Protein AF-A0A2N0QLN5-F1 (afdb_monomer_lite)

Sequence (282 aa):
MKSSDVNLKKLEELKGLGMSIHLDDFGTGYSSLSYLNSLPIDRVKIDKSFVDVMLQSEKERKIIETIMSLAHNIGLQVVAEGVEKQEQFEMLVQNNCIMIQDNEKIMKEVKYMIKITSDSTCDLSPEILTNYNISLMPLHVVIDEQDFRDGVDITPTDIFKYVGEQGKSCKTTAVNTFEYENFFKEMSPNYEAVIHICLGSDFSSSYQNAKIASESYSNVYIIDSKNLSTGSGHIVYEAAILAKEGYPVEVICDKLEELIPKVDASFVIDKMDYLRKGGRCS

Secondary structure (DSSP, 8-state):
-TTHHHHHHHHHHHHHTT---EEEEETSTT--HHHHHHS--SEEEEPHHHHHHTTT-HHHHHHHHHHHHHHHHTTPEEEE----SHHHHHHHHHTTEEE----HHHHHHS--SEEEEEEGGG---HHHHHHTTPEEEPPEEEETTEEEEBTTTB-HHHHHIIIIIT---EEEEPPPHHHHHHHHHHHTTTSSEEEEEESPTTT-THHHHHHHHHTT-TTEEEEE-S--HHHHHHHHHHHHHHHHTT--HHHHHHHHHHHGGG-------S-SHHHHHTTS--

InterPro domains:
  IPR001633 EAL domain [PF00563] (9-101)
  IPR001633 EAL domain [PS50883] (1-123)
  IPR001633 EAL domain [SM00052] (1-104)
  IPR001633 EAL domain [cd01948] (1-101)
  IPR003797 DegV [PF02645] (114-281)
  IPR003797 DegV [PS51482] (114-282)
  IPR003797 DegV [TIGR00762] (114-282)
  IPR035919 EAL domain superfamily [G3DSA:3.20.20.450] (1-103)
  IPR035919 EAL domain superfamily [SSF141868] (3-101)

Radius of gyration: 23.76 Å; chains: 1; bounding box: 72×34×67 Å

Organism: NCBI:txid588596

pLDDT: mean 86.16, std 12.88, range [43.41, 98.81]

Foldseek 3Di:
DVPVVVVQVVQVVCVVVVDAAEAPPQPPDPNDPVCLVRHPHQEYEHEQVLLVCCPVDPVSVVVVLVVLVVCVVSNHAYEYEDHDDPVSVVSCLVSRYFYDDDDPVVVVVPQLQEAFEEAPFQQDDPVLCVVLVYYYDFWWKQWANDIDTEPPRDDPVRVCCSCVVVVTDIATAADALVSLLVVCVVPQVRHNAYEYEYEAVVQHCNQVSNVVSCVVGPRYHGHHLNHTYNLSNVLSSQLSVCSVSSGDPVVNRVVSVVCSVVRDDDDDDPDCPVCVSHVVPD

Structure (mmCIF, N/CA/C/O backbone):
data_AF-A0A2N0QLN5-F1
#
_entry.id   AF-A0A2N0QLN5-F1
#
loop_
_atom_site.group_PDB
_atom_site.id
_atom_site.type_symbol
_atom_site.label_atom_id
_atom_site.label_alt_id
_atom_site.label_comp_id
_atom_site.label_asym_id
_atom_site.label_entity_id
_atom_site.label_seq_id
_atom_site.pdbx_PDB_ins_code
_atom_site.Cartn_x
_atom_site.Cartn_y
_atom_site.Cartn_z
_atom_site.occupancy
_atom_site.B_iso_or_equiv
_atom_site.auth_seq_id
_atom_site.auth_comp_id
_atom_site.auth_asym_id
_atom_site.auth_atom_id
_atom_site.pdbx_PDB_model_num
ATOM 1 N N . MET A 1 1 ? -46.649 -6.830 17.020 1.00 43.91 1 MET A N 1
ATOM 2 C CA . MET A 1 1 ? -46.025 -8.025 16.408 1.00 43.91 1 MET A CA 1
ATOM 3 C C . MET A 1 1 ? -46.073 -8.076 14.874 1.00 43.91 1 MET A C 1
ATOM 5 O O . MET A 1 1 ? -45.199 -8.710 14.329 1.00 43.91 1 MET A O 1
ATOM 9 N N . LYS A 1 2 ? -46.978 -7.402 14.135 1.00 43.56 2 LYS A N 1
ATOM 10 C CA . LYS A 1 2 ? -46.978 -7.460 12.645 1.00 43.56 2 LYS A CA 1
ATOM 11 C C . LYS A 1 2 ? -45.975 -6.537 11.917 1.00 43.56 2 LYS A C 1
ATOM 13 O O . LYS A 1 2 ? -45.798 -6.685 10.717 1.00 43.56 2 LYS A O 1
ATOM 18 N N . SER A 1 3 ? -45.354 -5.581 12.614 1.00 53.38 3 SER A N 1
ATOM 19 C CA . SER A 1 3 ? -44.468 -4.570 12.002 1.00 53.38 3 SER A CA 1
ATOM 20 C C . SER A 1 3 ? -42.988 -4.993 11.957 1.00 53.38 3 SER A C 1
ATOM 22 O O . SER A 1 3 ? -42.281 -4.639 11.019 1.00 53.38 3 SER A O 1
ATOM 24 N N . SER A 1 4 ? -42.512 -5.793 12.925 1.00 61.75 4 SER A N 1
ATOM 25 C CA . SER A 1 4 ? -41.091 -6.183 13.013 1.00 61.75 4 SER A CA 1
ATOM 26 C C . SER A 1 4 ? -40.676 -7.157 11.912 1.00 61.75 4 SER A C 1
ATOM 28 O O . SER A 1 4 ? -39.640 -6.956 11.292 1.00 61.75 4 SER A O 1
ATOM 30 N N . ASP A 1 5 ? -41.509 -8.155 11.607 1.00 69.25 5 ASP A N 1
ATOM 31 C CA . ASP A 1 5 ? -41.161 -9.218 10.648 1.00 69.25 5 ASP A CA 1
ATOM 32 C C . ASP A 1 5 ? -41.091 -8.707 9.201 1.00 69.25 5 ASP A C 1
ATOM 34 O O . ASP A 1 5 ? -40.310 -9.199 8.388 1.00 69.25 5 ASP A O 1
ATOM 38 N N . VAL A 1 6 ? -41.894 -7.688 8.877 1.00 80.12 6 VAL A N 1
ATOM 39 C CA . VAL A 1 6 ? -41.867 -7.032 7.562 1.00 80.12 6 VAL A CA 1
ATOM 40 C C . VAL A 1 6 ? -40.599 -6.192 7.403 1.00 80.12 6 VAL A C 1
ATOM 42 O O . VAL A 1 6 ? -40.003 -6.189 6.329 1.00 80.12 6 VAL A O 1
ATOM 45 N N . ASN A 1 7 ? -40.168 -5.502 8.461 1.00 83.50 7 ASN A N 1
ATOM 46 C CA . ASN A 1 7 ? -38.945 -4.700 8.429 1.00 83.50 7 ASN A CA 1
ATOM 47 C C . ASN A 1 7 ? -37.694 -5.583 8.385 1.00 83.50 7 ASN A C 1
ATOM 49 O O . ASN A 1 7 ? -36.792 -5.296 7.608 1.00 83.50 7 ASN A O 1
ATOM 53 N N . LEU A 1 8 ? -37.678 -6.691 9.132 1.00 84.88 8 LEU A N 1
ATOM 54 C CA . LEU A 1 8 ? -36.605 -7.689 9.087 1.00 84.88 8 LEU A CA 1
ATOM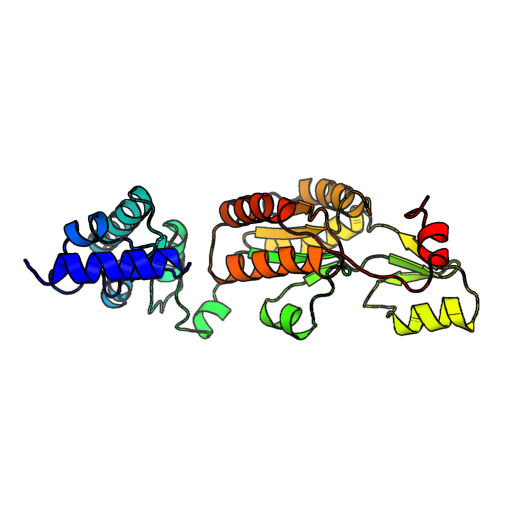 55 C C . LEU A 1 8 ? -36.373 -8.218 7.671 1.00 84.88 8 LEU A C 1
ATOM 57 O O . LEU A 1 8 ? -35.250 -8.173 7.184 1.00 84.88 8 LEU A O 1
ATOM 61 N N . LYS A 1 9 ? -37.440 -8.625 6.971 1.00 86.31 9 LYS A N 1
ATOM 62 C CA . LYS A 1 9 ? -37.321 -9.081 5.577 1.00 86.31 9 LYS A CA 1
ATOM 63 C C . LYS A 1 9 ? -36.728 -8.025 4.649 1.00 86.31 9 LYS A C 1
ATOM 65 O O . LYS A 1 9 ? -35.899 -8.361 3.818 1.00 86.31 9 LYS A O 1
ATOM 70 N N . LYS A 1 10 ? -37.119 -6.758 4.804 1.00 88.69 10 LYS A N 1
ATOM 71 C CA . LYS A 1 10 ? -36.558 -5.668 3.993 1.00 88.69 10 LYS A CA 1
ATOM 72 C C . LYS A 1 10 ? -35.073 -5.449 4.264 1.00 88.69 10 LYS A C 1
ATOM 74 O O . LYS A 1 10 ? -34.328 -5.194 3.330 1.00 88.69 10 LYS A O 1
ATOM 79 N N . LEU A 1 11 ? -34.648 -5.535 5.524 1.00 88.88 11 LEU A N 1
ATOM 80 C CA . LEU A 1 11 ? -33.234 -5.409 5.878 1.00 88.88 11 LEU A CA 1
ATOM 81 C C . LEU A 1 11 ? -32.421 -6.570 5.281 1.00 88.88 11 LEU A C 1
ATOM 83 O O . LEU A 1 11 ? -31.383 -6.328 4.679 1.00 88.88 11 LEU A O 1
ATOM 87 N N . GLU A 1 12 ? -32.933 -7.801 5.339 1.00 89.06 12 GLU A N 1
ATOM 88 C CA . GLU A 1 12 ? -32.304 -8.955 4.675 1.00 89.06 12 GLU A CA 1
ATOM 89 C C . GLU A 1 12 ? -32.231 -8.791 3.147 1.00 89.06 12 GLU A C 1
ATOM 91 O O . GLU A 1 12 ? -31.215 -9.106 2.533 1.00 89.06 12 GLU A O 1
ATOM 96 N N . GLU A 1 13 ? -33.279 -8.255 2.515 1.00 90.38 13 GLU A N 1
ATOM 97 C CA . GLU A 1 13 ? -33.279 -7.958 1.076 1.00 90.38 13 GLU A CA 1
ATOM 98 C C . GLU A 1 13 ? -32.221 -6.906 0.708 1.00 90.38 13 GLU A C 1
ATOM 100 O O . GLU A 1 13 ? -31.491 -7.091 -0.265 1.00 90.38 13 GLU A O 1
ATOM 105 N N . LEU A 1 14 ? -32.088 -5.833 1.498 1.00 90.19 14 LEU A N 1
ATOM 106 C CA . LEU A 1 14 ? -31.041 -4.820 1.306 1.00 90.19 14 LEU A CA 1
ATOM 107 C C . LEU A 1 14 ? -29.640 -5.418 1.475 1.00 90.19 14 LEU A C 1
ATOM 109 O O . LEU A 1 14 ? -28.739 -5.112 0.692 1.00 90.19 14 LEU A O 1
ATOM 113 N N . LYS A 1 15 ? -29.471 -6.328 2.438 1.00 86.56 15 LYS A N 1
ATOM 114 C CA . LYS A 1 15 ? -28.220 -7.064 2.632 1.00 86.56 15 LYS A CA 1
ATOM 115 C C . LYS A 1 15 ? -27.906 -7.976 1.446 1.00 86.56 15 LYS A C 1
ATOM 117 O O . LYS A 1 15 ? -26.770 -8.019 0.982 1.00 86.56 15 LYS A O 1
ATOM 122 N N . GLY A 1 16 ? -28.923 -8.633 0.884 1.00 85.69 16 GLY A N 1
ATOM 123 C CA . GLY A 1 16 ? -28.813 -9.431 -0.341 1.00 85.69 16 GLY A CA 1
ATOM 124 C C . GLY A 1 16 ? -28.377 -8.628 -1.575 1.00 85.69 16 GLY A C 1
ATOM 125 O O . GLY A 1 16 ? -27.851 -9.209 -2.522 1.00 85.69 16 GLY A O 1
ATOM 126 N N . LEU A 1 17 ? -28.545 -7.302 -1.556 1.00 88.94 17 LEU A N 1
ATOM 127 C CA . LEU A 1 17 ? -28.046 -6.377 -2.582 1.00 88.94 17 LEU A CA 1
ATOM 128 C C . LEU A 1 17 ? -26.619 -5.865 -2.302 1.00 88.94 17 LEU A C 1
ATOM 130 O O . LEU A 1 17 ? -26.105 -5.062 -3.078 1.00 88.94 17 LEU A O 1
ATOM 134 N N . GLY A 1 18 ? -25.977 -6.316 -1.220 1.00 83.19 18 GLY A N 1
ATOM 135 C CA . GLY A 1 18 ? -24.615 -5.930 -0.842 1.00 83.19 18 GLY A CA 1
ATOM 136 C C . GLY A 1 18 ? -24.514 -4.641 -0.021 1.00 83.19 18 GLY A C 1
ATOM 137 O O . GLY A 1 18 ? -23.424 -4.087 0.091 1.00 83.19 18 GLY A O 1
ATOM 138 N N . MET A 1 19 ? -25.619 -4.138 0.542 1.00 83.50 19 MET A N 1
ATOM 139 C CA . MET A 1 19 ? -25.596 -2.956 1.414 1.00 83.50 19 MET A CA 1
ATOM 140 C C . MET A 1 19 ? -25.254 -3.348 2.858 1.00 83.50 19 MET A C 1
ATOM 142 O O . MET A 1 19 ? -25.796 -4.331 3.364 1.00 83.50 19 MET A O 1
ATOM 146 N N . SER A 1 20 ? -24.409 -2.561 3.536 1.00 84.06 20 SER A N 1
ATOM 147 C CA . SER A 1 20 ? -24.166 -2.718 4.975 1.00 84.06 20 SER A CA 1
ATOM 148 C C . SER A 1 20 ? -25.253 -2.031 5.797 1.00 84.06 20 SER A C 1
ATOM 150 O O . SER A 1 20 ? -25.752 -0.961 5.437 1.00 84.06 20 SER A O 1
ATOM 152 N N . ILE A 1 21 ? -25.619 -2.634 6.927 1.00 87.44 21 ILE A N 1
ATOM 153 C CA . ILE A 1 21 ? -26.659 -2.111 7.818 1.00 87.44 21 ILE A CA 1
ATOM 154 C C . ILE A 1 21 ? -26.038 -1.729 9.154 1.00 87.44 21 ILE A C 1
ATOM 156 O O . ILE A 1 21 ? -25.451 -2.556 9.851 1.00 87.44 21 ILE A O 1
ATOM 160 N N . HIS A 1 22 ? -26.158 -0.452 9.510 1.00 87.12 22 HIS A N 1
ATOM 161 C CA . HIS A 1 22 ? -25.604 0.098 10.743 1.00 87.12 22 HIS A CA 1
ATOM 162 C C . HIS A 1 22 ? -26.740 0.402 11.723 1.00 87.12 22 HIS A C 1
ATOM 164 O O . HIS A 1 22 ? -27.742 1.012 11.346 1.00 87.12 22 HIS A O 1
ATOM 170 N N . LEU A 1 23 ? -26.586 -0.024 12.976 1.00 85.50 23 LEU A N 1
ATOM 171 C CA . LEU A 1 23 ? -27.490 0.338 14.063 1.00 85.50 23 LEU A CA 1
ATOM 172 C C . LEU A 1 23 ? -26.998 1.624 14.725 1.00 85.50 23 LEU A C 1
ATOM 174 O O . LEU A 1 23 ? -25.915 1.627 15.311 1.00 85.50 23 LEU A O 1
ATOM 178 N N . ASP A 1 24 ? -27.793 2.686 14.622 1.00 83.00 24 ASP A N 1
ATOM 179 C CA . ASP A 1 24 ? -27.478 3.987 15.214 1.00 83.00 24 ASP A CA 1
ATOM 180 C C . ASP A 1 24 ? -27.919 4.094 16.686 1.00 83.00 24 ASP A C 1
ATOM 182 O O . ASP A 1 24 ? -28.799 3.350 17.131 1.00 83.00 24 ASP A O 1
ATOM 186 N N . ASP A 1 25 ? -27.306 5.022 17.421 1.00 73.62 25 ASP A N 1
ATOM 187 C CA . ASP A 1 25 ? -27.640 5.428 18.791 1.00 73.62 25 ASP A CA 1
ATOM 188 C C . ASP A 1 25 ? -27.717 4.282 19.817 1.00 73.62 25 ASP A C 1
ATOM 190 O O . ASP A 1 25 ? -28.553 4.280 20.737 1.00 73.62 25 ASP A O 1
ATOM 194 N N . PHE A 1 26 ? -26.839 3.280 19.694 1.00 74.19 26 PHE A N 1
ATOM 195 C CA . PHE A 1 26 ? -26.854 2.149 20.613 1.00 74.19 26 PHE A CA 1
ATOM 196 C C . PHE A 1 26 ? -26.539 2.603 22.044 1.00 74.19 26 PHE A C 1
ATOM 198 O O . PHE A 1 26 ? -25.507 3.207 22.325 1.00 74.19 26 PHE A O 1
ATOM 205 N N . GLY A 1 27 ? -27.448 2.273 22.964 1.00 64.38 27 GLY A N 1
ATOM 206 C CA . GLY A 1 27 ? -27.347 2.634 24.377 1.00 64.38 27 GLY A CA 1
ATOM 207 C C . GLY A 1 27 ? -28.155 3.872 24.781 1.00 64.38 27 GLY A C 1
ATOM 208 O O . GLY A 1 27 ? -28.353 4.079 25.978 1.00 64.38 27 GLY A O 1
ATOM 209 N N . THR A 1 28 ? -28.716 4.637 23.836 1.00 60.66 28 THR A N 1
ATOM 210 C CA . THR A 1 28 ? -29.728 5.657 24.152 1.00 60.66 28 THR A CA 1
ATOM 211 C C . THR A 1 28 ? -31.132 5.032 24.070 1.00 60.66 28 THR A C 1
ATOM 213 O O . THR A 1 28 ? -31.409 4.203 23.205 1.00 60.66 28 THR A O 1
ATOM 216 N N . GLY A 1 29 ? -31.995 5.327 25.055 1.00 53.22 29 GLY A N 1
ATOM 217 C CA . GLY A 1 29 ? -33.419 4.942 25.104 1.00 53.22 29 GLY A CA 1
ATOM 218 C C . GLY A 1 29 ? -33.776 3.481 24.765 1.00 53.22 29 GLY A C 1
ATOM 219 O O . GLY A 1 29 ? -34.018 3.158 23.617 1.00 53.22 29 GLY A O 1
ATOM 220 N N . TYR A 1 30 ? -33.930 2.597 25.762 1.00 48.53 30 TYR A N 1
ATOM 221 C CA . TYR A 1 30 ? -34.456 1.215 25.620 1.00 48.53 30 TYR A CA 1
ATOM 222 C C . TYR A 1 30 ? -33.879 0.345 24.478 1.00 48.53 30 TYR A C 1
ATOM 224 O O . TYR A 1 30 ? -34.455 -0.707 24.178 1.00 48.53 30 TYR A O 1
ATOM 232 N N . SER A 1 31 ? -32.751 0.721 23.869 1.00 57.97 31 SER A N 1
ATOM 233 C CA . SER A 1 31 ? -32.036 -0.083 22.878 1.00 57.97 31 SER A CA 1
ATOM 234 C C . SER A 1 31 ? -31.564 -1.377 23.532 1.00 57.97 31 SER A C 1
ATOM 236 O O . SER A 1 31 ? -30.528 -1.456 24.184 1.00 57.97 31 SER A O 1
ATOM 238 N N . SER A 1 32 ? -32.426 -2.387 23.459 1.00 62.59 32 SER A N 1
ATOM 239 C CA . SER A 1 32 ? -32.219 -3.647 24.149 1.00 62.59 32 SER A CA 1
ATOM 240 C C . SER A 1 32 ? -31.219 -4.498 23.376 1.00 62.59 32 SER A C 1
ATOM 242 O O . SER A 1 32 ? -31.288 -4.596 22.152 1.00 62.59 32 SER A O 1
ATOM 244 N N . LEU A 1 33 ? -30.361 -5.200 24.111 1.00 67.81 33 LEU A N 1
ATOM 245 C CA . LEU A 1 33 ? -29.475 -6.261 23.617 1.00 67.81 33 LEU A CA 1
ATOM 246 C C . LEU A 1 33 ? -30.180 -7.265 22.686 1.00 67.81 33 LEU A C 1
ATOM 248 O O . LEU A 1 33 ? -29.544 -7.884 21.840 1.00 67.81 33 LEU A O 1
ATOM 252 N N . SER A 1 34 ? -31.503 -7.411 22.808 1.00 68.94 34 SER A N 1
ATOM 253 C CA . SER A 1 34 ? -32.291 -8.276 21.931 1.00 68.94 34 SER A CA 1
ATOM 254 C C . SER A 1 34 ? -32.285 -7.830 20.462 1.00 68.94 34 SER A C 1
ATOM 256 O O . SER A 1 34 ? -32.369 -8.684 19.580 1.00 68.94 34 SER A O 1
ATOM 258 N N . TYR A 1 35 ? -32.122 -6.532 20.176 1.00 72.88 35 TYR A N 1
ATOM 259 C CA . TYR A 1 35 ? -32.025 -6.020 18.805 1.00 72.88 35 TYR A CA 1
ATOM 260 C C . TYR A 1 35 ? -30.695 -6.379 18.149 1.00 72.88 35 TYR A C 1
ATOM 262 O O . TYR A 1 35 ? -30.695 -6.763 16.983 1.00 72.88 35 TYR A O 1
ATOM 270 N N . LEU A 1 36 ? -29.594 -6.350 18.909 1.00 75.56 36 LEU A N 1
ATOM 271 C CA . LEU A 1 36 ? -28.271 -6.741 18.410 1.00 75.56 36 LEU A CA 1
ATOM 272 C C . LEU A 1 36 ? -28.244 -8.180 17.889 1.00 75.56 36 LEU A C 1
ATOM 274 O O . LEU A 1 36 ? -27.553 -8.472 16.926 1.00 75.56 36 LEU A O 1
ATOM 278 N N . ASN A 1 37 ? -29.011 -9.069 18.523 1.00 74.50 37 ASN A N 1
ATOM 279 C CA . ASN A 1 37 ? -29.052 -10.482 18.157 1.00 74.50 37 ASN A CA 1
ATOM 280 C C . ASN A 1 37 ? -30.117 -10.822 17.099 1.00 74.50 37 ASN A C 1
ATOM 282 O O . ASN A 1 37 ? -30.115 -11.926 16.566 1.00 74.50 37 ASN A O 1
ATOM 286 N N . SER A 1 38 ? -31.084 -9.934 16.851 1.00 77.56 38 SER A N 1
ATOM 287 C CA . SER A 1 38 ? -32.229 -10.237 15.976 1.00 77.56 38 SER A CA 1
ATOM 288 C C . SER A 1 38 ? -32.209 -9.499 14.646 1.00 77.56 38 SER A C 1
ATOM 290 O O . SER A 1 38 ? -32.851 -9.963 13.709 1.00 77.56 38 SER A O 1
ATOM 292 N N . LEU A 1 39 ? -31.501 -8.372 14.547 1.00 83.38 39 LEU A N 1
ATOM 293 C CA . LEU A 1 39 ? -31.394 -7.603 13.313 1.00 83.38 39 LEU A CA 1
ATOM 294 C C . LEU A 1 39 ? -30.166 -8.046 12.500 1.00 83.38 39 LEU A C 1
ATOM 296 O O . LEU A 1 39 ? -29.121 -8.310 13.092 1.00 83.38 39 LEU A O 1
ATOM 300 N N . PRO A 1 40 ? -30.239 -8.067 11.157 1.00 86.56 40 PRO A N 1
ATOM 301 C CA . PRO A 1 40 ? -29.116 -8.428 10.287 1.00 86.56 40 PRO A CA 1
ATOM 302 C C . PRO A 1 40 ? -28.118 -7.270 10.116 1.00 86.56 40 PRO A C 1
ATOM 304 O O . PRO A 1 40 ? -27.754 -6.906 8.999 1.00 86.56 40 PRO A O 1
ATOM 307 N N . ILE A 1 41 ? -27.703 -6.669 11.227 1.00 88.25 41 ILE A N 1
ATOM 308 C CA . ILE A 1 41 ? -26.775 -5.536 11.271 1.00 88.25 41 ILE A CA 1
ATOM 309 C C . ILE A 1 41 ? -25.329 -6.008 11.086 1.00 88.25 41 ILE A C 1
ATOM 311 O O . ILE A 1 41 ? -24.990 -7.137 11.427 1.00 88.25 41 ILE A O 1
ATOM 315 N N . ASP A 1 42 ? -24.486 -5.137 10.540 1.00 87.19 42 ASP A N 1
ATOM 316 C CA . ASP A 1 42 ? -23.046 -5.368 10.363 1.00 87.19 42 ASP A CA 1
ATOM 317 C C . ASP A 1 42 ? -22.225 -4.494 11.315 1.00 87.19 42 ASP A C 1
ATOM 319 O O . ASP A 1 42 ? -21.112 -4.852 11.710 1.00 87.19 42 ASP A O 1
ATOM 323 N N . ARG A 1 43 ? -22.780 -3.334 11.695 1.00 87.94 43 ARG A N 1
ATOM 324 C CA . ARG A 1 43 ? -22.114 -2.361 12.559 1.00 87.94 43 ARG A CA 1
ATOM 325 C C . ARG A 1 43 ? -23.039 -1.794 13.626 1.00 87.94 43 ARG A C 1
ATOM 327 O O . ARG A 1 43 ? -24.234 -1.611 13.390 1.00 87.94 43 ARG A O 1
ATOM 334 N N . VAL A 1 44 ? -22.464 -1.459 14.774 1.00 88.69 44 VAL A N 1
ATOM 335 C CA . VAL A 1 44 ? -23.131 -0.779 15.891 1.00 88.69 44 VAL A CA 1
ATOM 336 C C . VAL A 1 44 ? -22.431 0.539 16.146 1.00 88.69 44 VAL A C 1
ATOM 338 O O . VAL A 1 44 ? -21.215 0.560 16.325 1.00 88.69 44 VAL A O 1
ATOM 341 N N . LYS A 1 45 ? -23.197 1.626 16.190 1.00 87.00 45 LYS A N 1
ATOM 342 C CA . LYS A 1 45 ? -22.681 2.952 16.497 1.00 87.00 45 LYS A CA 1
ATOM 343 C C . LYS A 1 45 ? -22.836 3.270 17.986 1.00 87.00 45 LYS A C 1
ATOM 345 O O . LYS A 1 45 ? -23.928 3.161 18.540 1.00 87.00 45 LYS A O 1
ATOM 350 N N . ILE A 1 46 ? -21.731 3.650 18.620 1.00 85.81 46 ILE A N 1
ATOM 351 C CA . ILE A 1 46 ? -21.676 4.205 19.969 1.00 85.81 46 ILE A CA 1
ATOM 352 C C . ILE A 1 46 ? -21.957 5.700 19.866 1.00 85.81 46 ILE A C 1
ATOM 354 O O . ILE A 1 46 ? -21.214 6.438 19.217 1.00 85.81 46 ILE A O 1
ATOM 358 N N . ASP A 1 47 ? -23.043 6.114 20.508 1.00 85.12 47 ASP A N 1
ATOM 359 C CA . ASP A 1 47 ? -23.479 7.506 20.557 1.00 85.12 47 ASP A CA 1
ATOM 360 C C . ASP A 1 47 ? -22.460 8.398 21.286 1.00 85.12 47 ASP A C 1
ATOM 362 O O . ASP A 1 47 ? -21.813 7.982 22.259 1.00 85.12 47 ASP A O 1
ATOM 366 N N . LYS A 1 48 ? -22.363 9.659 20.850 1.00 84.31 48 LYS A N 1
ATOM 367 C CA . LYS A 1 48 ? -21.451 10.658 21.422 1.00 84.31 48 LYS A CA 1
ATOM 368 C C . LYS A 1 48 ? -21.586 10.803 22.942 1.00 84.31 48 LYS A C 1
ATOM 370 O O . LYS A 1 48 ? -20.582 11.007 23.621 1.00 84.31 48 LYS A O 1
ATOM 375 N N . SER A 1 49 ? -22.788 10.672 23.505 1.00 86.94 49 SER A N 1
ATOM 376 C CA . SER A 1 49 ? -22.994 10.808 24.953 1.00 86.94 49 SER A CA 1
ATOM 377 C C . SER A 1 49 ? -22.199 9.784 25.768 1.00 86.94 49 SER A C 1
ATOM 379 O O . SER A 1 49 ? -21.762 10.108 26.872 1.00 86.94 49 SER A O 1
ATOM 381 N N . PHE A 1 50 ? -21.944 8.587 25.222 1.00 86.38 50 PHE A N 1
ATOM 382 C CA . PHE A 1 50 ? -21.045 7.607 25.835 1.00 86.38 50 PHE A CA 1
ATOM 383 C C . PHE A 1 50 ? -19.584 8.033 25.695 1.00 86.38 50 PHE A C 1
ATOM 385 O O . PHE A 1 50 ? -18.829 7.972 26.666 1.00 86.38 50 PHE A O 1
ATOM 392 N N . VAL A 1 51 ? -19.195 8.519 24.514 1.00 86.81 51 VAL A N 1
ATOM 393 C CA . VAL A 1 51 ? -17.832 9.000 24.239 1.00 86.81 51 VAL A CA 1
ATOM 394 C C . VAL A 1 51 ? -17.448 10.161 25.169 1.00 86.81 51 VAL A C 1
ATOM 396 O O . VAL A 1 51 ? -16.345 10.189 25.720 1.00 86.81 51 VAL A O 1
ATOM 399 N N . ASP A 1 52 ? -18.376 11.080 25.436 1.00 88.38 52 ASP A N 1
ATOM 400 C CA . ASP A 1 52 ? -18.171 12.235 26.318 1.00 88.38 52 ASP A CA 1
ATOM 401 C C . ASP A 1 52 ? -17.928 11.844 27.790 1.00 88.38 52 ASP A C 1
ATOM 403 O O . ASP A 1 52 ? -17.226 12.555 28.526 1.00 88.38 52 ASP A O 1
ATOM 407 N N . VAL A 1 53 ? -18.489 10.714 28.241 1.00 88.81 53 VAL A N 1
ATOM 408 C CA . VAL A 1 53 ? -18.404 10.265 29.643 1.00 88.81 53 VAL A CA 1
ATOM 409 C C . VAL A 1 53 ? -17.380 9.160 29.891 1.00 88.81 53 VAL A C 1
ATOM 411 O O . VAL A 1 53 ? -17.012 8.924 31.042 1.00 88.81 53 VAL A O 1
ATOM 414 N N . MET A 1 54 ? -16.855 8.517 28.847 1.00 87.69 54 MET A N 1
ATOM 415 C CA . MET A 1 54 ? -16.021 7.312 28.969 1.00 87.69 54 MET A CA 1
ATOM 416 C C . MET A 1 54 ? -14.730 7.494 29.775 1.00 87.69 54 MET A C 1
ATOM 418 O O . MET A 1 54 ? -14.230 6.542 30.369 1.00 87.69 54 MET A O 1
ATOM 422 N N . LEU A 1 55 ? -14.207 8.722 29.832 1.00 88.50 55 LEU A N 1
ATOM 423 C CA . LEU A 1 55 ? -13.005 9.069 30.597 1.00 88.50 55 LEU A CA 1
ATOM 424 C C . LEU A 1 55 ? -13.315 9.681 31.972 1.00 88.50 55 LEU A C 1
ATOM 426 O O . LEU A 1 55 ? -12.399 10.013 32.719 1.00 88.50 55 LEU A O 1
ATOM 430 N N . GLN A 1 56 ? -14.591 9.862 32.323 1.00 89.69 56 GLN A N 1
ATOM 431 C CA . GLN A 1 56 ? -14.981 10.511 33.579 1.00 89.69 56 GLN A CA 1
ATOM 432 C C . GLN A 1 56 ? -14.851 9.577 34.787 1.00 89.69 56 GLN A C 1
ATOM 434 O O . GLN A 1 56 ? -14.644 10.046 35.907 1.00 89.69 56 GLN A O 1
ATOM 439 N N . SER A 1 57 ? -14.977 8.258 34.592 1.00 89.94 57 SER A N 1
ATOM 440 C CA . SER A 1 57 ? -14.751 7.271 35.651 1.00 89.94 57 SER A CA 1
ATOM 441 C C . SER A 1 57 ? -14.384 5.888 35.108 1.00 89.94 57 SER A C 1
ATOM 443 O O . SER A 1 57 ? -14.814 5.493 34.028 1.00 89.94 57 SER A O 1
ATOM 445 N N . GLU A 1 58 ? -13.682 5.102 35.927 1.00 89.00 58 GLU A N 1
ATOM 446 C CA . GLU A 1 58 ? -13.420 3.669 35.697 1.00 89.00 58 GLU A CA 1
ATOM 447 C C . GLU A 1 58 ? -14.693 2.859 35.407 1.00 89.00 58 GLU A C 1
ATOM 449 O O . GLU A 1 58 ? -14.669 1.881 34.664 1.00 89.00 58 GLU A O 1
ATOM 454 N N . LYS A 1 59 ? -15.823 3.253 36.004 1.00 86.69 59 LYS A N 1
ATOM 455 C CA . LYS A 1 59 ? -17.099 2.569 35.796 1.00 86.69 59 LYS A CA 1
ATOM 456 C C . LYS A 1 59 ? -17.617 2.793 34.374 1.00 86.69 59 LYS A C 1
ATOM 458 O O . LYS A 1 59 ? -17.983 1.818 33.727 1.00 86.69 59 LYS A O 1
ATOM 463 N N . GLU A 1 60 ? -17.640 4.042 33.909 1.00 87.94 60 GLU A N 1
ATOM 464 C CA . GLU A 1 60 ? -18.089 4.381 32.548 1.00 87.94 60 GLU A CA 1
ATOM 465 C C . GLU A 1 60 ? -17.179 3.743 31.498 1.00 87.94 60 GLU A C 1
ATOM 467 O O . GLU A 1 60 ? -17.661 3.116 30.554 1.00 87.94 60 GLU A O 1
ATOM 472 N N . ARG A 1 61 ? -15.862 3.791 31.736 1.00 88.00 61 ARG A N 1
ATOM 473 C CA . ARG A 1 61 ? -14.865 3.115 30.905 1.00 88.00 61 ARG A CA 1
ATOM 474 C C . ARG A 1 61 ? -15.201 1.634 30.703 1.00 88.00 61 ARG A C 1
ATOM 476 O O . ARG A 1 61 ? -15.337 1.178 29.570 1.00 88.00 61 ARG A O 1
ATOM 483 N N . LYS A 1 62 ? -15.412 0.897 31.799 1.00 87.94 62 LYS A N 1
ATOM 484 C CA . LYS A 1 62 ? -15.724 -0.542 31.755 1.00 87.94 62 LYS A CA 1
ATOM 485 C C . LYS A 1 62 ? -17.053 -0.858 31.083 1.00 87.94 62 LYS A C 1
ATOM 487 O O . LYS A 1 62 ? -17.181 -1.917 30.471 1.00 87.94 62 LYS A O 1
ATOM 492 N N . ILE A 1 63 ? -18.051 0.018 31.208 1.00 86.44 63 ILE A N 1
ATOM 493 C CA . ILE A 1 63 ? -19.342 -0.162 30.531 1.00 86.44 63 ILE A CA 1
ATOM 494 C C . ILE A 1 63 ? -19.128 -0.160 29.016 1.00 86.44 63 ILE A C 1
ATOM 496 O O . ILE A 1 63 ? -19.595 -1.075 28.339 1.00 86.44 63 ILE A O 1
ATOM 500 N N . ILE A 1 64 ? -18.376 0.811 28.503 1.00 87.00 64 ILE A N 1
ATOM 501 C CA . ILE A 1 64 ? -18.116 0.948 27.067 1.00 87.00 64 ILE A CA 1
ATOM 502 C C . ILE A 1 64 ? -17.245 -0.199 26.555 1.00 87.00 64 ILE A C 1
ATOM 504 O O . ILE A 1 64 ? -17.621 -0.836 25.575 1.00 87.00 64 ILE A O 1
ATOM 508 N N . GLU A 1 65 ? -16.174 -0.560 27.267 1.00 88.00 65 GLU A N 1
ATOM 509 C CA . GLU A 1 65 ? -15.350 -1.738 26.936 1.00 88.00 65 GLU A CA 1
ATOM 510 C C . GLU A 1 65 ? -16.198 -3.022 26.859 1.00 88.00 65 GLU A C 1
ATOM 512 O O . GLU A 1 65 ? -16.052 -3.827 25.939 1.00 88.00 65 GLU A O 1
ATOM 517 N N . THR A 1 66 ? -17.148 -3.194 27.786 1.00 87.50 66 THR A N 1
ATOM 518 C CA . THR A 1 66 ? -18.053 -4.355 27.798 1.00 87.50 66 THR A CA 1
ATOM 519 C C . THR A 1 66 ? -19.007 -4.347 26.604 1.00 87.50 66 THR A C 1
ATOM 521 O O . THR A 1 66 ? -19.220 -5.391 25.988 1.00 87.50 66 THR A O 1
ATOM 524 N N . ILE A 1 67 ? -19.582 -3.188 26.261 1.00 85.62 67 ILE A N 1
ATOM 525 C CA . ILE A 1 67 ? -20.466 -3.039 25.095 1.00 85.62 67 ILE A CA 1
ATOM 526 C C . ILE A 1 67 ? -19.708 -3.381 23.811 1.00 85.62 67 ILE A C 1
ATOM 528 O O . ILE A 1 67 ? -20.205 -4.151 22.989 1.00 85.62 67 ILE A O 1
ATOM 532 N N . MET A 1 68 ? -18.495 -2.847 23.667 1.00 87.38 68 MET A N 1
ATOM 533 C CA . MET A 1 68 ? -17.652 -3.088 22.503 1.00 87.38 68 MET A CA 1
ATOM 534 C C . MET A 1 68 ? -17.272 -4.561 22.383 1.00 87.38 68 MET A C 1
ATOM 536 O O . MET A 1 68 ? -17.476 -5.173 21.338 1.00 87.38 68 MET A O 1
ATOM 540 N N . SER A 1 69 ? -16.792 -5.157 23.478 1.00 87.12 69 SER A N 1
ATOM 541 C CA . SER A 1 69 ? -16.450 -6.579 23.524 1.00 87.12 69 SER A CA 1
ATOM 542 C C . SER A 1 69 ? -17.645 -7.458 23.162 1.00 87.12 69 SER A C 1
ATOM 544 O O . SER A 1 69 ? -17.502 -8.414 22.402 1.00 87.12 69 SER A O 1
ATOM 546 N N . LEU A 1 70 ? -18.841 -7.126 23.653 1.00 86.69 70 LEU A N 1
ATOM 547 C CA . LEU A 1 70 ? -20.046 -7.864 23.305 1.00 86.69 70 LEU A CA 1
ATOM 548 C C . LEU A 1 70 ? -20.348 -7.796 21.805 1.00 86.69 70 LEU A C 1
ATOM 550 O O . LEU A 1 70 ? -20.609 -8.841 21.218 1.00 86.69 70 LEU A O 1
ATOM 554 N N . ALA A 1 71 ? -20.327 -6.601 21.209 1.00 87.25 71 ALA A N 1
ATOM 555 C CA . ALA A 1 71 ? -20.596 -6.415 19.784 1.00 87.25 71 ALA A CA 1
ATOM 556 C C . ALA A 1 71 ? -19.613 -7.222 18.921 1.00 87.25 71 ALA A C 1
ATOM 558 O O . ALA A 1 71 ? -20.039 -7.988 18.055 1.00 87.25 71 ALA A O 1
ATOM 559 N N . HIS A 1 72 ? -18.320 -7.150 19.245 1.00 85.62 72 HIS A N 1
ATOM 560 C CA . HIS A 1 72 ? -17.280 -7.926 18.567 1.00 85.62 72 HIS A CA 1
ATOM 561 C C . HIS A 1 72 ? -17.507 -9.438 18.693 1.00 85.62 72 HIS A C 1
ATOM 563 O O . HIS A 1 72 ? -17.392 -10.167 17.710 1.00 85.62 72 HIS A O 1
ATOM 569 N N . ASN A 1 73 ? -17.903 -9.922 19.875 1.00 85.75 73 ASN A N 1
ATOM 570 C CA . ASN A 1 73 ? -18.151 -11.349 20.123 1.00 85.75 73 ASN A CA 1
ATOM 571 C C . ASN A 1 73 ? -19.321 -11.929 19.312 1.00 85.75 73 ASN A C 1
ATOM 573 O O . ASN A 1 73 ? -19.369 -13.141 19.101 1.00 85.75 73 ASN A O 1
ATOM 577 N N . ILE A 1 74 ? -20.261 -11.093 18.866 1.00 85.75 74 ILE A N 1
ATOM 578 C CA . ILE A 1 74 ? -21.362 -11.502 17.980 1.00 85.75 74 ILE A CA 1
ATOM 579 C C . ILE A 1 74 ? -21.096 -11.147 16.508 1.00 85.75 74 ILE A C 1
ATOM 581 O O . ILE A 1 74 ? -21.998 -11.253 15.681 1.00 85.75 74 ILE A O 1
ATOM 585 N N . GLY A 1 75 ? -19.856 -10.774 16.172 1.00 83.19 75 GLY A N 1
ATOM 586 C CA . GLY A 1 75 ? -19.401 -10.533 14.801 1.00 83.19 75 GLY A CA 1
ATOM 587 C C . GLY A 1 75 ? -19.746 -9.152 14.243 1.00 83.19 75 GLY A C 1
ATOM 588 O O . GLY A 1 75 ? -19.700 -8.969 13.029 1.00 83.19 75 GLY A O 1
ATOM 589 N N . LEU A 1 76 ? -20.103 -8.189 15.096 1.00 87.31 76 LEU A N 1
ATOM 590 C CA . LEU A 1 76 ? -20.423 -6.824 14.683 1.00 87.31 76 LEU A CA 1
ATOM 591 C C . LEU A 1 76 ? -19.197 -5.926 14.800 1.00 87.31 76 LEU A C 1
ATOM 593 O O . LEU A 1 76 ? -18.450 -6.016 15.772 1.00 87.31 76 LEU A O 1
ATOM 597 N N . GLN A 1 77 ? -19.030 -5.005 13.851 1.00 84.25 77 GLN A N 1
ATOM 598 C CA . GLN A 1 77 ? -18.042 -3.938 13.996 1.00 84.25 77 GLN A CA 1
ATOM 599 C C . GLN A 1 77 ? -18.614 -2.818 14.864 1.00 84.25 77 GLN A C 1
ATOM 601 O O . GLN A 1 77 ? -19.794 -2.475 14.762 1.00 84.25 77 GLN A O 1
ATOM 606 N N . VAL A 1 78 ? -17.775 -2.210 15.694 1.00 86.81 78 VAL A N 1
ATOM 607 C CA . VAL A 1 78 ? -18.176 -1.056 16.499 1.00 86.81 78 VAL A CA 1
ATOM 608 C C . VAL A 1 78 ? -17.676 0.207 15.837 1.00 86.81 78 VAL A C 1
ATOM 610 O O . VAL A 1 78 ? -16.545 0.247 15.360 1.00 86.81 78 VAL A O 1
ATOM 613 N N . VAL A 1 79 ? -18.525 1.225 15.807 1.00 85.94 79 VAL A N 1
ATOM 614 C CA . VAL A 1 79 ? -18.198 2.536 15.272 1.00 85.94 79 VAL A CA 1
ATOM 615 C C . VAL A 1 79 ? -18.508 3.600 16.319 1.00 85.94 79 VAL A C 1
ATOM 617 O O . VAL A 1 79 ? -19.528 3.493 16.984 1.00 85.94 79 VAL A O 1
ATOM 620 N N . ALA A 1 80 ? -17.680 4.624 16.485 1.00 84.38 80 ALA A N 1
ATOM 621 C CA . ALA A 1 80 ? -17.959 5.734 17.401 1.00 84.38 80 ALA A CA 1
ATOM 622 C C . ALA A 1 80 ? -17.941 7.083 16.670 1.00 84.38 80 ALA A C 1
ATOM 624 O O . ALA A 1 80 ? -17.181 7.271 15.719 1.00 84.38 80 ALA A O 1
ATOM 625 N N . GLU A 1 81 ? -18.778 8.015 17.126 1.00 79.00 81 GLU A N 1
ATOM 626 C CA . GLU A 1 81 ? -18.838 9.400 16.642 1.00 79.00 81 GLU A CA 1
ATOM 627 C C . GLU A 1 81 ? -18.466 10.389 17.757 1.00 79.00 81 GLU A C 1
ATOM 629 O O . GLU A 1 81 ? -18.446 10.041 18.939 1.00 79.00 81 GLU A O 1
ATOM 634 N N . GLY A 1 82 ? -18.191 11.641 17.396 1.00 79.00 82 GLY A N 1
ATOM 635 C CA . GLY A 1 82 ? -18.038 12.720 18.370 1.00 79.00 82 GLY A CA 1
ATOM 636 C C . GLY A 1 82 ? -16.793 12.622 19.253 1.00 79.00 82 GLY A C 1
ATOM 637 O O . GLY A 1 82 ? -16.807 13.127 20.372 1.00 79.00 82 GLY A O 1
ATOM 638 N N . VAL A 1 83 ? -15.714 11.997 18.770 1.00 81.75 83 VAL A N 1
ATOM 639 C CA . VAL A 1 83 ? -14.429 11.975 19.484 1.00 81.75 83 VAL A CA 1
ATOM 640 C C . VAL A 1 83 ? -13.776 13.347 19.447 1.00 81.75 83 VAL A C 1
ATOM 642 O O . VAL A 1 83 ? -13.496 13.899 18.382 1.00 81.75 83 VAL A O 1
ATOM 645 N N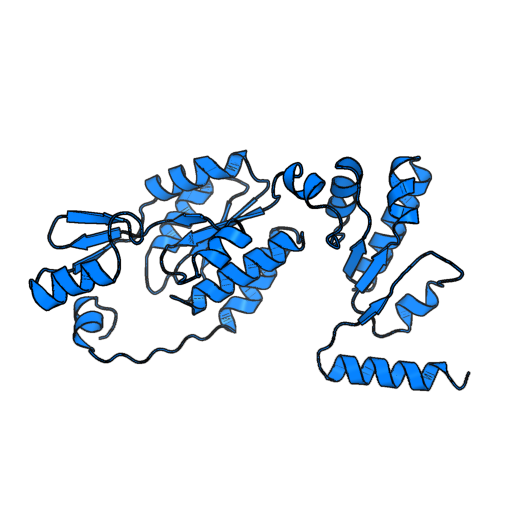 . GLU A 1 84 ? -13.518 13.884 20.637 1.00 82.81 84 GLU A N 1
ATOM 646 C CA . GLU A 1 84 ? -13.023 15.245 20.841 1.00 82.81 84 GLU A CA 1
ATOM 647 C C . GLU A 1 84 ? -11.627 15.300 21.490 1.00 82.81 84 GLU A C 1
ATOM 649 O O . GLU A 1 84 ? -10.977 16.347 21.475 1.00 82.81 84 GLU A O 1
ATOM 654 N N . LYS A 1 85 ? -11.138 14.183 22.043 1.00 80.50 85 LYS A N 1
ATOM 655 C CA . LYS A 1 85 ? -9.864 14.104 22.776 1.00 80.50 85 LYS A CA 1
ATOM 656 C C . LYS A 1 85 ? -9.006 12.922 22.328 1.00 80.50 85 LYS A C 1
ATOM 658 O O . LYS A 1 85 ? -9.521 11.846 22.039 1.00 80.50 85 LYS A O 1
ATOM 663 N N . GLN A 1 86 ? -7.686 13.096 22.387 1.00 72.12 86 GLN A N 1
ATOM 664 C CA . GLN A 1 86 ? -6.700 12.046 22.090 1.00 72.12 86 GLN A CA 1
ATOM 665 C C . GLN A 1 86 ? -6.886 10.797 22.968 1.00 72.12 86 GLN A C 1
ATOM 667 O O . GLN A 1 86 ? -6.903 9.678 22.474 1.00 72.12 86 GLN A O 1
ATOM 672 N N . GLU A 1 87 ? -7.109 10.988 24.266 1.00 79.06 87 GLU A N 1
ATOM 673 C CA . GLU A 1 87 ? -7.340 9.892 25.217 1.00 79.06 87 GLU A CA 1
ATOM 674 C C . GLU A 1 87 ? -8.611 9.093 24.880 1.00 79.06 87 GLU A C 1
ATOM 676 O O . GLU A 1 87 ? -8.679 7.890 25.137 1.00 79.06 87 GLU A O 1
ATOM 681 N N . GLN A 1 88 ? -9.624 9.750 24.293 1.00 83.81 88 GLN A N 1
ATOM 682 C CA . GLN A 1 88 ? -10.829 9.059 23.842 1.00 83.81 88 GLN A CA 1
ATOM 683 C C . GLN A 1 88 ? -10.498 8.169 22.643 1.00 83.81 88 GLN A C 1
ATOM 685 O O . GLN A 1 88 ? -10.834 6.987 22.613 1.00 83.81 88 GLN A O 1
ATOM 690 N N . PHE A 1 89 ? -9.788 8.739 21.674 1.00 76.06 89 PHE A N 1
ATOM 691 C CA . PHE A 1 89 ? -9.339 8.027 20.489 1.00 76.06 89 PHE A CA 1
ATOM 692 C C . PHE A 1 89 ? -8.519 6.777 20.843 1.00 76.06 89 PHE A C 1
ATOM 694 O O . PHE A 1 89 ? -8.861 5.681 20.408 1.00 76.06 89 PHE A O 1
ATOM 701 N N . GLU A 1 90 ? -7.495 6.918 21.689 1.00 72.94 90 GLU A N 1
ATOM 702 C CA . GLU A 1 90 ? -6.619 5.810 22.094 1.00 72.94 90 GLU A CA 1
ATOM 703 C C . GLU A 1 90 ? -7.396 4.664 22.747 1.00 72.94 90 GLU A C 1
ATOM 705 O O . GLU A 1 90 ? -7.190 3.500 22.406 1.00 72.94 90 GLU A O 1
ATOM 710 N N . MET A 1 91 ? -8.330 4.980 23.647 1.00 81.00 91 MET A N 1
ATOM 711 C CA . MET A 1 91 ? -9.172 3.971 24.289 1.00 81.00 91 MET A CA 1
ATOM 712 C C . MET A 1 91 ? -10.059 3.234 23.273 1.00 81.00 91 MET A C 1
ATOM 714 O O . MET A 1 91 ? -10.224 2.017 23.372 1.00 81.00 91 MET A O 1
ATOM 718 N N . LEU A 1 92 ? -10.645 3.951 22.313 1.00 83.25 92 LEU A N 1
ATOM 719 C CA . LEU A 1 92 ? -11.530 3.365 21.304 1.00 83.25 92 LEU A CA 1
ATOM 720 C C . LEU A 1 92 ? -10.753 2.464 20.336 1.00 83.25 92 LEU A C 1
ATOM 722 O O . LEU A 1 92 ? -11.188 1.341 20.075 1.00 83.25 92 LEU A O 1
ATOM 726 N N . VAL A 1 93 ? -9.574 2.897 19.887 1.00 72.06 93 VAL A N 1
ATOM 727 C CA . VAL A 1 93 ? -8.680 2.098 19.034 1.00 72.06 93 VAL A CA 1
ATOM 728 C C . VAL A 1 93 ? -8.210 0.833 19.748 1.00 72.06 93 VAL A C 1
ATOM 730 O O . VAL A 1 93 ? -8.310 -0.251 19.182 1.00 72.06 93 VAL A O 1
ATOM 733 N N . GLN A 1 94 ? -7.780 0.935 21.013 1.00 73.81 94 GLN A N 1
ATOM 734 C CA . GLN A 1 94 ? -7.356 -0.223 21.819 1.00 73.81 94 GLN A CA 1
ATOM 735 C C . GLN A 1 94 ? -8.430 -1.311 21.934 1.00 73.81 94 GLN A C 1
ATOM 737 O O . GLN A 1 94 ? -8.116 -2.470 22.197 1.00 73.81 94 GLN A O 1
ATOM 742 N N . ASN A 1 95 ? -9.697 -0.943 21.752 1.00 77.06 95 ASN A N 1
ATOM 743 C CA . ASN A 1 95 ? -10.829 -1.854 21.810 1.00 77.06 95 ASN A CA 1
ATOM 744 C C . ASN A 1 95 ? -11.408 -2.163 20.408 1.00 77.06 95 ASN A C 1
ATOM 746 O O . ASN A 1 95 ? -12.542 -2.632 20.297 1.00 77.06 95 ASN A O 1
ATOM 750 N N . ASN A 1 96 ? -10.641 -1.937 19.334 1.00 72.12 96 ASN A N 1
ATOM 751 C CA . ASN A 1 96 ? -11.025 -2.189 17.939 1.00 72.12 96 ASN A CA 1
ATOM 752 C C . ASN A 1 96 ? -12.295 -1.431 17.497 1.00 72.12 96 ASN A C 1
ATOM 754 O O . ASN A 1 96 ? -13.143 -1.985 16.794 1.00 72.12 96 ASN A O 1
ATOM 758 N N . CYS A 1 97 ? -12.467 -0.180 17.933 1.00 79.19 97 CYS A N 1
ATOM 759 C CA . CYS A 1 97 ? -13.530 0.694 17.431 1.00 79.19 97 CYS A CA 1
ATOM 760 C C . CYS A 1 97 ? -13.106 1.392 16.134 1.00 79.19 97 CYS A C 1
ATOM 762 O O . CYS A 1 97 ? -12.042 2.005 16.080 1.00 79.19 97 CYS A O 1
ATOM 764 N N . ILE A 1 98 ? -13.979 1.381 15.131 1.00 72.56 98 ILE A N 1
ATOM 765 C CA . ILE A 1 98 ? -13.865 2.212 13.929 1.00 72.56 98 ILE A CA 1
ATOM 766 C C . ILE A 1 98 ? -14.349 3.625 14.274 1.00 72.56 98 ILE A C 1
ATOM 768 O O . ILE A 1 98 ? -15.322 3.803 15.005 1.00 72.56 98 ILE A O 1
ATOM 772 N N . MET A 1 99 ? -13.711 4.655 13.731 1.00 68.50 99 MET A N 1
ATOM 773 C CA . MET A 1 99 ? -14.083 6.039 14.031 1.00 68.50 99 MET A CA 1
ATOM 774 C C . MET A 1 99 ? -14.804 6.698 12.852 1.00 68.50 99 MET A C 1
ATOM 776 O O . MET A 1 99 ? -14.299 6.678 11.731 1.00 68.50 99 MET A O 1
ATOM 780 N N . ILE A 1 100 ? -15.972 7.308 13.095 1.00 61.94 100 ILE A N 1
ATOM 781 C CA . ILE A 1 100 ? -16.645 8.179 12.117 1.00 61.94 100 ILE A CA 1
ATOM 782 C C . ILE A 1 100 ? -16.041 9.585 12.201 1.00 61.94 100 ILE A C 1
ATOM 784 O O . ILE A 1 100 ? -15.766 10.115 13.277 1.00 61.94 100 ILE A O 1
ATOM 788 N N . GLN A 1 101 ? -15.767 10.162 11.032 1.00 52.81 101 GLN A N 1
ATOM 789 C CA . GLN A 1 101 ? -15.057 11.427 10.869 1.00 52.81 101 GLN A CA 1
ATOM 790 C C . GLN A 1 101 ? -15.853 12.628 11.399 1.00 52.81 101 GLN A C 1
ATOM 792 O O . GLN A 1 101 ? -16.699 13.143 10.677 1.00 52.81 101 GLN A O 1
ATOM 797 N N . ASP A 1 102 ? -15.491 13.154 12.575 1.00 50.78 102 ASP A N 1
ATOM 798 C CA . ASP A 1 102 ? -16.116 14.388 13.091 1.00 50.78 102 ASP A CA 1
ATOM 799 C C . ASP A 1 102 ? -15.144 15.541 13.398 1.00 50.78 102 ASP A C 1
ATOM 801 O O . ASP A 1 102 ? -15.585 16.672 13.602 1.00 50.78 102 ASP A O 1
ATOM 805 N N . ASN A 1 103 ? -13.817 15.332 13.400 1.00 48.25 103 ASN A N 1
ATOM 806 C CA . ASN A 1 103 ? -12.883 16.434 13.677 1.00 48.25 103 ASN A CA 1
ATOM 807 C C . ASN A 1 103 ? -11.514 16.298 12.983 1.00 48.25 103 ASN A C 1
ATOM 809 O O . ASN A 1 103 ? -10.623 15.578 13.439 1.00 48.25 103 ASN A O 1
ATOM 813 N N . GLU A 1 104 ? -11.293 17.084 11.921 1.00 45.59 104 GLU A N 1
ATOM 814 C CA . GLU A 1 104 ? -10.006 17.173 11.201 1.00 45.59 104 GLU A CA 1
ATOM 815 C C . GLU A 1 104 ? -8.827 17.590 12.097 1.00 45.59 104 GLU A C 1
ATOM 817 O O . GLU A 1 104 ? -7.669 17.329 11.774 1.00 45.59 104 GLU A O 1
ATOM 822 N N . LYS A 1 105 ? -9.102 18.275 13.212 1.00 47.44 105 LYS A N 1
ATOM 823 C CA . LYS A 1 105 ? -8.074 18.836 14.095 1.00 47.44 105 LYS A CA 1
ATOM 824 C C . LYS A 1 105 ? -7.432 17.777 14.993 1.00 47.44 105 LYS A C 1
ATOM 826 O O . LYS A 1 105 ? -6.219 17.787 15.154 1.00 47.44 105 LYS A O 1
ATOM 831 N N . ILE A 1 106 ? -8.232 16.835 15.491 1.00 48.69 106 ILE A N 1
ATOM 832 C CA . ILE A 1 106 ? -7.755 15.695 16.288 1.00 48.69 106 ILE A CA 1
ATOM 833 C C . ILE A 1 106 ? -7.026 14.721 15.375 1.00 48.69 106 ILE A C 1
ATOM 835 O O . ILE A 1 106 ? -5.926 14.312 15.698 1.00 48.69 106 ILE A O 1
ATOM 839 N N . MET A 1 107 ? -7.541 14.471 14.169 1.00 47.88 107 MET A N 1
ATOM 840 C CA . MET A 1 107 ? -6.861 13.640 13.164 1.00 47.88 107 MET A CA 1
ATOM 841 C C . MET A 1 107 ? -5.495 14.196 12.715 1.00 47.88 107 MET A C 1
ATOM 843 O O . MET A 1 107 ? -4.667 13.439 12.224 1.00 47.88 107 MET A O 1
ATOM 847 N N . LYS A 1 108 ? -5.246 15.506 12.871 1.00 43.41 108 LYS A N 1
ATOM 848 C CA . LYS A 1 108 ? -3.935 16.131 12.616 1.00 43.41 108 LYS A CA 1
ATOM 849 C C . LYS A 1 108 ? -2.961 16.025 13.797 1.00 43.41 108 LYS A C 1
ATOM 851 O O . LYS A 1 108 ? -1.758 16.102 13.566 1.00 43.41 108 LYS A O 1
ATOM 856 N N . GLU A 1 109 ? -3.456 15.882 15.028 1.00 43.69 109 GLU A N 1
ATOM 857 C CA . GLU A 1 109 ? -2.640 15.681 16.241 1.00 43.69 109 GLU A CA 1
ATOM 858 C C . GLU A 1 109 ? -2.448 14.193 16.584 1.00 43.69 109 GLU A C 1
ATOM 860 O O . GLU A 1 109 ? -1.432 13.822 17.175 1.00 43.69 109 GLU A O 1
ATOM 865 N N . VAL A 1 110 ? -3.362 13.330 16.134 1.00 46.50 110 VAL A N 1
ATOM 866 C CA . VAL A 1 110 ? -3.208 11.877 16.089 1.00 46.50 110 VAL A CA 1
ATOM 867 C C . VAL A 1 110 ? -2.153 11.575 15.026 1.00 46.50 110 VAL A C 1
ATOM 869 O O . VAL A 1 110 ? -2.407 11.696 13.828 1.00 46.50 110 VAL A O 1
ATOM 872 N N . LYS A 1 111 ? -0.944 11.193 15.451 1.00 46.12 111 LYS A N 1
ATOM 873 C CA . LYS A 1 111 ? 0.031 10.535 14.570 1.00 46.12 111 LYS A CA 1
ATOM 874 C C . LYS A 1 111 ? -0.715 9.461 13.781 1.00 46.12 111 LYS A C 1
ATOM 876 O O . LYS A 1 111 ? -1.259 8.547 14.392 1.00 46.12 111 LYS A O 1
ATOM 881 N N . TYR A 1 112 ? -0.763 9.589 12.455 1.00 51.97 112 TYR A N 1
ATOM 882 C CA . TYR A 1 112 ? -1.284 8.548 11.572 1.00 51.97 112 TYR A CA 1
ATOM 883 C C . TYR A 1 112 ? -0.736 7.197 12.049 1.00 51.97 112 TYR A C 1
ATOM 885 O O . TYR A 1 112 ? 0.478 7.003 12.074 1.00 51.97 112 TYR A O 1
ATOM 893 N N . MET A 1 113 ? -1.610 6.299 12.508 1.00 75.31 113 MET A N 1
ATOM 894 C CA . MET A 1 113 ? -1.157 5.040 13.109 1.00 75.31 113 MET A CA 1
ATOM 895 C C . MET A 1 113 ? -0.458 4.169 12.063 1.00 75.31 113 MET A C 1
ATOM 897 O O . MET A 1 113 ? 0.499 3.471 12.370 1.00 75.31 113 MET A O 1
ATOM 901 N N . ILE A 1 114 ? -0.842 4.276 10.790 1.00 92.75 114 ILE A N 1
ATOM 902 C CA . ILE A 1 114 ? -0.288 3.435 9.730 1.00 92.75 114 ILE A CA 1
ATOM 903 C C . ILE A 1 114 ? 0.084 4.289 8.518 1.00 92.75 114 ILE A C 1
ATOM 905 O O . ILE A 1 114 ? -0.747 5.011 7.966 1.00 92.75 114 ILE A O 1
ATOM 909 N N . LYS A 1 115 ? 1.346 4.209 8.091 1.00 96.38 115 LYS A N 1
ATOM 910 C CA . LYS A 1 115 ? 1.844 4.825 6.858 1.00 96.38 115 LYS A CA 1
ATOM 911 C C . LYS A 1 115 ? 1.736 3.839 5.707 1.00 96.38 115 LYS A C 1
ATOM 913 O O . LYS A 1 115 ? 2.346 2.775 5.756 1.00 96.38 115 LYS A O 1
ATOM 918 N N . ILE A 1 116 ? 1.037 4.228 4.645 1.00 98.38 116 ILE A N 1
ATOM 919 C CA . ILE A 1 116 ? 1.026 3.464 3.397 1.00 98.38 116 ILE A CA 1
ATOM 920 C C . ILE A 1 116 ? 2.143 3.951 2.482 1.00 98.38 116 ILE A C 1
ATOM 922 O O . ILE A 1 116 ? 2.330 5.155 2.262 1.00 98.38 116 ILE A O 1
ATOM 926 N N . THR A 1 117 ? 2.886 2.996 1.939 1.00 98.56 117 THR A N 1
ATOM 927 C CA . THR A 1 117 ? 3.911 3.233 0.932 1.00 98.56 117 THR A CA 1
ATOM 928 C C . THR A 1 117 ? 3.818 2.208 -0.188 1.00 98.56 117 THR A C 1
ATOM 930 O O . THR A 1 117 ? 3.276 1.120 -0.004 1.00 98.56 117 THR A O 1
ATOM 933 N N . SER A 1 118 ? 4.346 2.554 -1.356 1.00 98.56 118 SER A N 1
ATOM 934 C CA . SER A 1 118 ? 4.349 1.673 -2.523 1.00 98.56 118 SER A CA 1
ATOM 935 C C . SER A 1 118 ? 5.555 1.943 -3.406 1.00 98.56 118 SER A C 1
ATOM 937 O O . SER A 1 118 ? 6.160 3.004 -3.313 1.00 98.56 118 SER A O 1
ATOM 939 N N . ASP A 1 119 ? 5.876 1.022 -4.301 1.00 97.50 119 ASP A N 1
ATOM 940 C CA . ASP A 1 119 ? 6.742 1.299 -5.448 1.00 97.50 119 ASP A CA 1
ATOM 941 C C . ASP A 1 119 ? 6.108 2.343 -6.397 1.00 97.50 119 ASP A C 1
ATOM 943 O O . ASP A 1 119 ? 4.877 2.473 -6.459 1.00 97.50 119 ASP A O 1
ATOM 947 N N . SER A 1 120 ? 6.929 3.055 -7.180 1.00 96.31 120 SER A N 1
ATOM 948 C CA . SER A 1 120 ? 6.483 4.081 -8.149 1.00 96.31 120 SER A CA 1
ATOM 949 C C . SER A 1 120 ? 5.552 3.561 -9.248 1.00 96.31 120 SER A C 1
ATOM 951 O O . SER A 1 120 ? 4.834 4.334 -9.872 1.00 96.31 120 SER A O 1
ATOM 953 N N . THR A 1 121 ? 5.509 2.245 -9.443 1.00 95.38 121 THR A N 1
ATOM 954 C CA . THR A 1 121 ? 4.764 1.570 -10.518 1.00 95.38 121 THR A CA 1
ATOM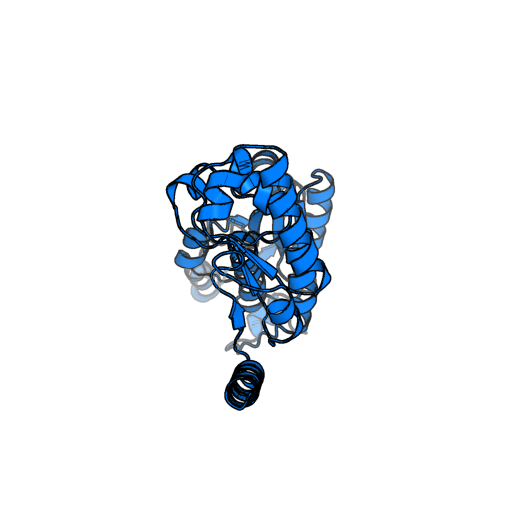 955 C C . THR A 1 121 ? 3.304 1.258 -10.175 1.00 95.38 121 THR A C 1
ATOM 957 O O . THR A 1 121 ? 2.672 0.472 -10.874 1.00 95.38 121 THR A O 1
ATOM 960 N N . CYS A 1 122 ? 2.758 1.825 -9.096 1.00 96.25 122 CYS A N 1
ATOM 961 C CA . CYS A 1 122 ? 1.365 1.602 -8.690 1.00 96.25 122 CYS A CA 1
ATOM 962 C C . CYS A 1 122 ? 0.336 2.440 -9.468 1.00 96.25 122 CYS A C 1
ATOM 964 O O . CYS A 1 122 ? -0.863 2.235 -9.301 1.00 96.25 122 CYS A O 1
ATOM 966 N N . ASP A 1 123 ? 0.785 3.395 -10.292 1.00 95.69 123 ASP A N 1
ATOM 967 C CA . ASP A 1 123 ? -0.051 4.246 -11.157 1.00 95.69 123 ASP A CA 1
ATOM 968 C C . ASP A 1 123 ? -1.224 4.956 -10.450 1.00 95.69 123 ASP A C 1
ATOM 970 O O . ASP A 1 123 ? -2.234 5.310 -11.066 1.00 95.69 123 ASP A O 1
ATOM 974 N N . LEU A 1 124 ? -1.095 5.211 -9.145 1.00 96.25 124 LEU A N 1
ATOM 975 C CA . LEU A 1 124 ? -2.029 6.067 -8.420 1.00 96.25 124 LEU A CA 1
ATOM 976 C C . LEU A 1 124 ? -1.863 7.528 -8.845 1.00 96.25 124 LEU A C 1
ATOM 978 O O . LEU A 1 124 ? -0.754 8.022 -9.053 1.00 96.25 124 LEU A O 1
ATOM 982 N N . SER A 1 125 ? -2.983 8.248 -8.935 1.00 93.75 125 SER A N 1
ATOM 983 C CA . SER A 1 125 ? -2.956 9.664 -9.294 1.00 93.75 125 SER A CA 1
ATOM 984 C C . SER A 1 125 ? -2.314 10.513 -8.183 1.00 93.75 125 SER A C 1
ATOM 986 O O . SER A 1 125 ? -2.453 10.186 -7.000 1.00 93.75 125 SER A O 1
ATOM 988 N N . PRO A 1 126 ? -1.686 11.658 -8.516 1.00 86.25 126 PRO A N 1
ATOM 989 C CA . PRO A 1 126 ? -1.129 12.573 -7.514 1.00 86.25 126 PRO A CA 1
ATOM 990 C C . PRO A 1 126 ? -2.146 13.031 -6.461 1.00 86.25 126 PRO A C 1
ATOM 992 O O . PRO A 1 126 ? -1.794 13.249 -5.301 1.00 86.25 126 PRO A O 1
ATOM 995 N N . GLU A 1 127 ? -3.415 13.153 -6.857 1.00 85.25 127 GLU A N 1
ATOM 996 C CA . GLU A 1 127 ? -4.516 13.480 -5.956 1.00 85.25 127 GLU A CA 1
ATOM 997 C C . GLU A 1 127 ? -4.732 12.380 -4.910 1.00 85.25 127 GLU A C 1
ATOM 999 O O . GLU A 1 127 ? -4.792 12.681 -3.720 1.00 85.25 127 GLU A O 1
ATOM 1004 N N . ILE A 1 128 ? -4.780 11.108 -5.322 1.00 88.62 128 ILE A N 1
ATOM 1005 C CA . ILE A 1 128 ? -4.926 9.977 -4.394 1.00 88.62 128 ILE A CA 1
ATOM 1006 C C . ILE A 1 128 ? -3.720 9.899 -3.457 1.00 88.62 128 ILE A C 1
ATOM 1008 O O . ILE A 1 128 ? -3.901 9.792 -2.243 1.00 88.62 128 ILE A O 1
ATOM 1012 N N . LEU A 1 129 ? -2.502 10.012 -3.998 1.00 87.12 129 LEU A N 1
ATOM 1013 C CA . LEU A 1 129 ? -1.274 9.989 -3.200 1.00 87.12 129 LEU A CA 1
ATOM 1014 C C . LEU A 1 129 ? -1.293 11.068 -2.109 1.00 87.12 129 LEU A C 1
ATOM 1016 O O . LEU A 1 129 ? -0.970 10.794 -0.954 1.00 87.12 129 LEU A O 1
ATOM 1020 N N . THR A 1 130 ? -1.737 12.278 -2.458 1.00 79.00 130 THR A N 1
ATOM 1021 C CA . THR A 1 130 ? -1.842 13.407 -1.523 1.00 79.00 130 THR A CA 1
ATOM 1022 C C . THR A 1 130 ? -2.948 13.181 -0.492 1.00 79.00 130 THR A C 1
ATOM 1024 O O . THR A 1 130 ? -2.701 13.297 0.708 1.00 79.00 130 THR A O 1
ATOM 1027 N N . ASN A 1 131 ? -4.154 12.817 -0.937 1.00 79.75 131 ASN A N 1
ATOM 1028 C CA . ASN A 1 131 ? -5.339 12.682 -0.083 1.00 79.75 131 ASN A CA 1
ATOM 1029 C C . ASN A 1 131 ? -5.200 11.585 0.977 1.00 79.75 131 ASN A C 1
ATOM 1031 O O . ASN A 1 131 ? -5.791 11.690 2.053 1.00 79.75 131 ASN A O 1
ATOM 1035 N N . TYR A 1 132 ? -4.433 10.542 0.671 1.00 87.00 132 TYR A N 1
ATOM 1036 C CA . TYR A 1 132 ? -4.189 9.422 1.574 1.00 87.00 132 TYR A CA 1
ATOM 1037 C C . TYR A 1 132 ? -2.782 9.429 2.181 1.00 87.00 132 TYR A C 1
ATOM 1039 O O . TYR A 1 132 ? -2.429 8.495 2.896 1.00 87.00 132 TYR A O 1
ATOM 1047 N N . ASN A 1 133 ? -1.979 10.472 1.926 1.00 88.94 133 ASN A N 1
ATOM 1048 C CA . ASN A 1 133 ? -0.595 10.566 2.395 1.00 88.94 133 ASN A CA 1
ATOM 1049 C C . ASN A 1 133 ? 0.212 9.289 2.065 1.00 88.94 133 ASN A C 1
ATOM 1051 O O . ASN A 1 133 ? 0.894 8.723 2.922 1.00 88.94 133 ASN A O 1
ATOM 1055 N N . ILE A 1 134 ? 0.128 8.817 0.821 1.00 96.38 134 ILE A N 1
ATOM 1056 C CA . ILE A 1 134 ? 0.876 7.650 0.338 1.00 96.38 134 ILE A CA 1
ATOM 1057 C C . ILE A 1 134 ? 2.242 8.126 -0.155 1.00 96.38 134 ILE A C 1
ATOM 1059 O O . ILE A 1 134 ? 2.333 9.067 -0.943 1.00 96.38 134 ILE A O 1
ATOM 1063 N N . SER A 1 135 ? 3.314 7.476 0.299 1.00 97.06 135 SER A N 1
ATOM 1064 C CA . SER A 1 135 ? 4.673 7.771 -0.178 1.00 97.06 135 SER A CA 1
ATOM 1065 C C . SER A 1 135 ? 5.164 6.707 -1.149 1.00 97.06 135 SER A C 1
ATOM 1067 O O . SER A 1 135 ? 4.986 5.515 -0.910 1.00 97.06 135 SER A O 1
ATOM 1069 N N . LEU A 1 136 ? 5.817 7.142 -2.224 1.00 97.88 136 LEU A N 1
ATOM 1070 C CA . LEU A 1 136 ? 6.346 6.246 -3.243 1.00 97.88 136 LEU A CA 1
ATOM 1071 C C . LEU A 1 136 ? 7.848 6.024 -3.069 1.00 97.88 136 LEU A C 1
ATOM 1073 O O . LEU A 1 136 ? 8.587 6.980 -2.841 1.00 97.88 136 LEU A O 1
ATOM 1077 N N . MET A 1 137 ? 8.273 4.770 -3.209 1.00 97.94 137 MET A N 1
ATOM 1078 C CA . MET A 1 137 ? 9.652 4.363 -3.433 1.00 97.94 137 MET A CA 1
ATOM 1079 C C . MET A 1 137 ? 9.920 4.386 -4.947 1.00 97.94 137 MET A C 1
ATOM 1081 O O . MET A 1 137 ? 9.355 3.560 -5.672 1.00 97.94 137 MET A O 1
ATOM 1085 N N . PRO A 1 138 ? 10.752 5.312 -5.449 1.00 96.94 138 PRO A N 1
ATOM 1086 C CA . PRO A 1 138 ? 11.095 5.364 -6.864 1.00 96.94 138 PRO A CA 1
ATOM 1087 C C . PRO A 1 138 ? 11.892 4.131 -7.290 1.00 96.94 138 PRO A C 1
ATOM 1089 O O . PRO A 1 138 ? 12.923 3.829 -6.691 1.00 96.94 138 PRO A O 1
ATOM 1092 N N . LEU A 1 139 ? 11.446 3.443 -8.342 1.00 96.31 139 LEU A N 1
ATOM 1093 C CA . LEU A 1 139 ? 12.276 2.448 -9.023 1.00 96.31 139 LEU A CA 1
ATOM 1094 C C . LEU A 1 139 ? 13.302 3.131 -9.929 1.00 96.31 139 LEU A C 1
ATOM 1096 O O . LEU A 1 139 ? 13.216 4.325 -10.210 1.00 96.31 139 LEU A O 1
ATOM 1100 N N . HIS A 1 140 ? 14.265 2.352 -10.408 1.00 96.81 140 HIS A N 1
ATOM 1101 C CA . HIS A 1 140 ? 15.357 2.854 -11.230 1.00 96.81 140 HIS A CA 1
ATOM 1102 C C . HIS A 1 140 ? 15.168 2.507 -12.706 1.00 96.81 140 HIS A C 1
ATOM 1104 O O . HIS A 1 140 ? 14.886 1.360 -13.082 1.00 96.81 140 HIS A O 1
ATOM 1110 N N . VAL A 1 141 ? 15.344 3.519 -13.551 1.00 95.62 141 VAL A N 1
ATOM 1111 C CA . VAL A 1 141 ? 15.352 3.429 -15.010 1.00 95.62 141 VAL A CA 1
ATOM 1112 C C . VAL A 1 141 ? 16.747 3.796 -15.494 1.00 95.62 141 VAL A C 1
ATOM 1114 O O . VAL A 1 141 ? 17.199 4.927 -15.343 1.00 95.62 141 VAL A O 1
ATOM 1117 N N . VAL A 1 142 ? 17.412 2.840 -16.131 1.00 95.25 142 VAL A N 1
ATOM 1118 C CA . VAL A 1 142 ? 18.754 3.011 -16.681 1.00 95.25 142 VAL A CA 1
ATOM 1119 C C . VAL A 1 142 ? 18.645 3.297 -18.174 1.00 95.25 142 VAL A C 1
ATOM 1121 O O . VAL A 1 142 ? 18.255 2.420 -18.954 1.00 95.25 142 VAL A O 1
ATOM 1124 N N . ILE A 1 143 ? 18.997 4.518 -18.578 1.00 93.69 143 ILE A N 1
ATOM 1125 C CA . ILE A 1 143 ? 19.097 4.926 -19.984 1.00 93.69 143 ILE A CA 1
ATOM 1126 C C . ILE A 1 143 ? 20.575 4.967 -20.375 1.00 93.69 143 ILE A C 1
ATOM 1128 O O . ILE A 1 143 ? 21.334 5.817 -19.906 1.00 93.69 143 ILE A O 1
ATOM 1132 N N . ASP A 1 144 ? 20.976 4.052 -21.258 1.00 91.06 144 ASP A N 1
ATOM 1133 C CA . ASP A 1 144 ? 22.378 3.723 -21.544 1.00 91.06 144 ASP A CA 1
ATOM 1134 C C . ASP A 1 144 ? 23.165 3.367 -20.271 1.00 91.06 144 ASP A C 1
ATOM 1136 O O . ASP A 1 144 ? 23.044 2.249 -19.780 1.00 91.06 144 ASP A O 1
ATOM 1140 N N . GLU A 1 145 ? 23.940 4.305 -19.728 1.00 91.94 145 GLU A N 1
ATOM 1141 C CA . GLU A 1 145 ? 24.758 4.129 -18.514 1.00 91.94 145 GLU A CA 1
ATOM 1142 C C . GLU A 1 145 ? 24.350 5.111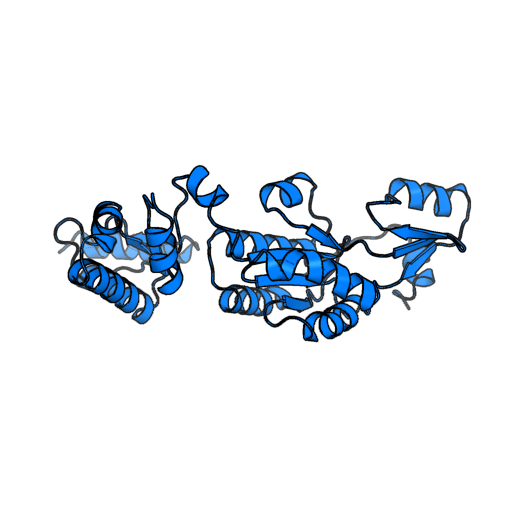 -17.398 1.00 91.94 145 GLU A C 1
ATOM 1144 O O . GLU A 1 145 ? 25.063 5.277 -16.410 1.00 91.94 145 GLU A O 1
ATOM 1149 N N . GLN A 1 146 ? 23.239 5.831 -17.584 1.00 95.00 146 GLN A N 1
ATOM 1150 C CA . GLN A 1 146 ? 22.736 6.818 -16.632 1.00 95.00 146 GLN A CA 1
ATOM 1151 C C . GLN A 1 146 ? 21.530 6.259 -15.889 1.00 95.00 146 GLN A C 1
ATOM 1153 O O . GLN A 1 146 ? 20.598 5.752 -16.512 1.00 95.00 146 GLN A O 1
ATOM 1158 N N . ASP A 1 147 ? 21.571 6.383 -14.568 1.00 96.12 147 ASP A N 1
ATOM 1159 C CA . ASP A 1 147 ? 20.553 5.893 -13.649 1.00 96.12 147 ASP A CA 1
ATOM 1160 C C . ASP A 1 147 ? 19.612 7.029 -13.234 1.00 96.12 147 ASP A C 1
ATOM 1162 O O . ASP A 1 147 ? 20.070 8.117 -12.872 1.00 96.12 147 ASP A O 1
ATOM 1166 N N . PHE A 1 148 ? 18.307 6.786 -13.325 1.00 97.06 148 PHE A N 1
ATOM 1167 C CA . PHE A 1 148 ? 17.263 7.766 -13.042 1.00 97.06 148 PHE A CA 1
ATOM 1168 C C . PHE A 1 148 ? 16.197 7.168 -12.135 1.00 97.06 148 PHE A C 1
ATOM 1170 O O . PHE A 1 148 ? 15.718 6.061 -12.381 1.00 97.06 148 PHE A O 1
ATOM 1177 N N . ARG A 1 149 ? 15.733 7.947 -11.155 1.00 95.88 149 ARG A N 1
ATOM 1178 C CA . ARG A 1 149 ? 14.596 7.561 -10.317 1.00 95.88 149 ARG A CA 1
ATOM 1179 C C . ARG A 1 149 ? 13.280 7.869 -11.022 1.00 95.88 149 ARG A C 1
ATOM 1181 O O . ARG A 1 149 ? 13.002 9.017 -11.382 1.00 95.88 149 ARG A O 1
ATOM 1188 N N . ASP A 1 150 ? 12.465 6.842 -11.186 1.00 95.81 150 ASP A N 1
ATOM 1189 C CA . ASP A 1 150 ? 11.157 6.893 -11.825 1.00 95.81 150 ASP A CA 1
ATOM 1190 C C . ASP A 1 150 ? 10.197 7.839 -11.087 1.00 95.81 150 ASP A C 1
ATOM 1192 O O . ASP A 1 150 ? 10.048 7.782 -9.865 1.00 95.81 150 ASP A O 1
ATOM 1196 N N . GLY A 1 151 ? 9.580 8.761 -11.829 1.00 90.88 151 GLY A N 1
ATOM 1197 C CA . GLY A 1 151 ? 8.687 9.787 -11.286 1.00 90.88 151 GLY A CA 1
ATOM 1198 C C . GLY A 1 151 ? 9.387 10.918 -10.520 1.00 90.88 151 GLY A C 1
ATOM 1199 O O . GLY A 1 151 ? 8.709 11.837 -10.061 1.00 90.88 151 GLY A O 1
ATOM 1200 N N . VAL A 1 152 ? 10.721 10.884 -10.396 1.00 92.06 152 VAL A N 1
ATOM 1201 C CA . VAL A 1 152 ? 11.518 11.922 -9.716 1.00 92.06 152 VAL A CA 1
ATOM 1202 C C . VAL A 1 152 ? 12.482 12.601 -10.684 1.00 92.06 152 VAL A C 1
ATOM 1204 O O . VAL A 1 152 ? 12.407 13.813 -10.874 1.00 92.06 152 VAL A O 1
ATOM 1207 N N . ASP A 1 153 ? 13.369 11.824 -11.305 1.00 95.06 153 ASP A N 1
ATOM 1208 C CA . ASP A 1 153 ? 14.385 12.326 -12.235 1.00 95.06 153 ASP A CA 1
ATOM 1209 C C . ASP A 1 153 ? 13.977 12.110 -13.702 1.00 95.06 153 ASP A C 1
ATOM 1211 O O . ASP A 1 153 ? 14.521 12.756 -14.599 1.00 95.06 153 ASP A O 1
ATOM 1215 N N . ILE A 1 154 ? 13.029 11.200 -13.951 1.00 95.19 154 ILE A N 1
ATOM 1216 C CA . ILE A 1 154 ? 12.558 10.835 -15.288 1.00 95.19 154 ILE A CA 1
ATOM 1217 C C . ILE A 1 154 ? 11.046 10.594 -15.302 1.00 95.19 154 ILE A C 1
ATOM 1219 O O . ILE A 1 154 ? 10.470 10.095 -14.335 1.00 95.19 154 ILE A O 1
ATOM 1223 N N . THR A 1 155 ? 10.400 10.935 -16.419 1.00 93.38 155 THR A N 1
ATOM 1224 C CA . THR A 1 155 ? 8.973 10.678 -16.658 1.00 93.38 155 THR A CA 1
ATOM 1225 C C . THR A 1 155 ? 8.757 9.754 -17.864 1.00 93.38 155 THR A C 1
ATOM 1227 O O . THR A 1 155 ? 9.649 9.626 -18.711 1.00 93.38 155 THR A O 1
ATOM 1230 N N . PRO A 1 156 ? 7.559 9.156 -18.033 1.00 89.94 156 PRO A N 1
ATOM 1231 C CA . PRO A 1 156 ? 7.244 8.362 -19.222 1.00 89.94 156 PRO A CA 1
ATOM 1232 C C . PRO A 1 156 ? 7.506 9.103 -20.542 1.00 89.94 156 PRO A C 1
ATOM 1234 O O . PRO A 1 156 ? 8.039 8.521 -21.486 1.00 89.94 156 PRO A O 1
ATOM 1237 N N . THR A 1 157 ? 7.199 10.403 -20.603 1.00 91.81 157 THR A N 1
ATOM 1238 C CA . THR A 1 157 ? 7.449 11.249 -21.782 1.00 91.81 157 THR A CA 1
ATOM 1239 C C . THR A 1 157 ? 8.935 11.298 -22.142 1.00 91.81 157 THR A C 1
ATOM 1241 O O . THR A 1 157 ? 9.293 11.191 -23.317 1.00 91.81 157 THR A O 1
ATOM 1244 N N . ASP A 1 158 ? 9.811 11.405 -21.142 1.00 93.00 158 ASP A N 1
ATOM 1245 C CA . ASP A 1 158 ? 11.260 11.414 -21.351 1.00 93.00 158 ASP A CA 1
ATOM 1246 C C . ASP A 1 158 ? 11.756 10.057 -21.857 1.00 93.00 158 ASP A C 1
ATOM 1248 O O . ASP A 1 158 ? 12.563 9.999 -22.787 1.00 93.00 158 ASP A O 1
ATOM 1252 N N . ILE A 1 159 ? 11.223 8.958 -21.312 1.00 90.75 159 ILE A N 1
ATOM 1253 C CA . ILE A 1 159 ? 11.552 7.596 -21.754 1.00 90.75 159 ILE A CA 1
ATOM 1254 C C . ILE A 1 159 ? 11.187 7.412 -23.233 1.00 90.75 159 ILE A C 1
ATOM 1256 O O . ILE A 1 159 ? 12.018 6.942 -24.017 1.00 90.75 159 ILE A O 1
ATOM 1260 N N . PHE A 1 160 ? 9.985 7.829 -23.651 1.00 88.75 160 PHE A N 1
ATOM 1261 C CA . PHE A 1 160 ? 9.576 7.762 -25.060 1.00 88.75 160 PHE A CA 1
ATOM 1262 C C . PHE A 1 160 ? 10.495 8.577 -25.969 1.00 88.75 160 PHE A C 1
ATOM 1264 O O . PHE A 1 160 ? 10.857 8.105 -27.048 1.00 88.75 160 PHE A O 1
ATOM 1271 N N . LYS A 1 161 ? 10.931 9.756 -25.525 1.00 91.31 161 LYS A N 1
ATOM 1272 C CA . LYS A 1 161 ? 11.882 10.587 -26.265 1.00 91.31 161 LYS A CA 1
ATOM 1273 C C . LYS A 1 161 ? 13.254 9.915 -26.391 1.00 91.31 161 LYS A C 1
ATOM 1275 O O . LYS A 1 161 ? 13.817 9.856 -27.485 1.00 91.31 161 LYS A O 1
ATOM 1280 N N . TYR A 1 162 ? 13.809 9.385 -25.302 1.00 90.25 162 TYR A N 1
ATOM 1281 C CA . TYR A 1 162 ? 15.123 8.736 -25.329 1.00 90.25 162 TYR A CA 1
ATOM 1282 C C . TYR A 1 162 ? 15.128 7.461 -26.174 1.00 90.25 162 TYR A C 1
ATOM 1284 O O . TYR A 1 162 ? 16.027 7.263 -26.991 1.00 90.25 162 TYR A O 1
ATOM 1292 N N . VAL A 1 163 ? 14.125 6.604 -26.010 1.00 86.50 163 VAL A N 1
ATOM 1293 C CA . VAL A 1 163 ? 14.093 5.302 -26.684 1.00 86.50 163 VAL A CA 1
ATOM 1294 C C . VAL A 1 163 ? 13.542 5.420 -28.102 1.00 86.50 163 VAL A C 1
ATOM 1296 O O . VAL A 1 163 ? 14.117 4.869 -29.038 1.00 86.50 163 VAL A O 1
ATOM 1299 N N . GLY A 1 164 ? 12.429 6.133 -28.273 1.00 83.69 164 GLY A N 1
ATOM 1300 C CA . GLY A 1 164 ? 11.709 6.224 -29.540 1.00 83.69 164 GLY A CA 1
ATOM 1301 C C . GLY A 1 164 ? 12.357 7.171 -30.545 1.00 83.69 164 GLY A C 1
ATOM 1302 O O . GLY A 1 164 ? 12.475 6.817 -31.715 1.00 83.69 164 GLY A O 1
ATOM 1303 N N . GLU A 1 165 ? 12.788 8.355 -30.102 1.00 88.12 165 GLU A N 1
ATOM 1304 C CA . GLU A 1 165 ? 13.348 9.375 -31.002 1.00 88.12 165 GLU A CA 1
ATOM 1305 C C . GLU A 1 165 ? 14.873 9.292 -31.096 1.00 88.12 165 GLU A C 1
ATOM 1307 O O . GLU A 1 165 ? 15.435 9.456 -32.177 1.00 88.12 165 GLU A O 1
ATOM 1312 N N . GLN A 1 166 ? 15.551 9.031 -29.975 1.00 89.31 166 GLN A N 1
ATOM 1313 C CA . GLN A 1 166 ? 17.020 9.023 -29.915 1.00 89.31 166 GLN A CA 1
ATOM 1314 C C . GLN A 1 166 ? 17.629 7.618 -30.022 1.00 89.31 166 GLN A C 1
ATOM 1316 O O . GLN A 1 166 ? 18.849 7.496 -30.108 1.00 89.31 166 GLN A O 1
ATOM 1321 N N . GLY A 1 167 ? 16.809 6.560 -30.024 1.00 86.69 167 GLY A N 1
ATOM 1322 C CA . GLY A 1 167 ? 17.271 5.179 -30.183 1.00 86.69 167 GLY A CA 1
ATOM 1323 C C . GLY A 1 167 ? 18.132 4.657 -29.029 1.00 86.69 167 GLY A C 1
ATOM 1324 O O . GLY A 1 167 ? 18.866 3.687 -29.222 1.00 86.69 167 GLY A O 1
ATOM 1325 N N . LYS A 1 168 ? 18.071 5.293 -27.852 1.00 89.75 168 LYS A N 1
ATOM 1326 C CA . LYS A 1 168 ? 18.852 4.887 -26.678 1.00 89.75 168 LYS A CA 1
ATOM 1327 C C . LYS A 1 168 ? 18.369 3.566 -26.099 1.00 89.75 168 LYS A C 1
ATOM 1329 O O . LYS A 1 168 ? 17.206 3.177 -26.255 1.00 89.75 168 LYS A O 1
ATOM 1334 N N . SER A 1 169 ? 19.267 2.880 -25.399 1.00 88.44 169 SER A N 1
ATOM 1335 C CA . SER A 1 169 ? 18.905 1.686 -24.643 1.00 88.44 169 SER A CA 1
ATOM 1336 C C . SER A 1 169 ? 18.202 2.066 -23.338 1.00 88.44 169 SER A C 1
ATOM 1338 O O . SER A 1 169 ? 18.489 3.101 -22.746 1.00 88.44 169 SER A O 1
ATOM 1340 N N . CYS A 1 170 ? 17.254 1.235 -22.909 1.00 89.81 170 CYS A N 1
ATOM 1341 C CA . CYS A 1 170 ? 16.499 1.430 -21.676 1.00 89.81 170 CYS A CA 1
ATOM 1342 C C . CYS A 1 170 ? 16.351 0.092 -20.958 1.00 89.81 170 CYS A C 1
ATOM 1344 O O . CYS A 1 170 ? 15.974 -0.913 -21.574 1.00 89.81 170 CYS A O 1
ATOM 1346 N N . LYS A 1 171 ? 16.681 0.082 -19.670 1.00 91.12 171 LYS A N 1
ATOM 1347 C CA . LYS A 1 171 ? 16.523 -1.048 -18.756 1.00 91.12 171 LYS A CA 1
ATOM 1348 C C . LYS A 1 171 ? 15.970 -0.545 -17.432 1.00 91.12 171 LYS A C 1
ATOM 1350 O O . LYS A 1 171 ? 16.035 0.640 -17.136 1.00 91.12 171 LYS A O 1
ATOM 1355 N N . THR A 1 172 ? 15.461 -1.463 -16.627 1.00 91.69 172 THR A N 1
ATOM 1356 C CA . THR A 1 172 ? 15.043 -1.178 -15.256 1.00 91.69 172 THR A CA 1
ATOM 1357 C C . THR A 1 172 ? 15.838 -2.027 -14.281 1.00 91.69 172 THR A C 1
ATOM 1359 O O . THR A 1 172 ? 16.245 -3.151 -14.601 1.00 91.69 172 THR A O 1
ATOM 1362 N N . THR A 1 173 ? 16.053 -1.487 -13.090 1.00 93.00 173 THR A N 1
ATOM 1363 C CA . THR A 1 173 ? 16.687 -2.177 -11.967 1.00 93.00 173 THR A CA 1
ATOM 1364 C C . THR A 1 173 ? 15.781 -2.078 -10.746 1.00 93.00 173 THR A C 1
ATOM 1366 O O . THR A 1 173 ? 15.065 -1.098 -10.540 1.00 93.00 173 THR A O 1
ATOM 1369 N N . ALA A 1 174 ? 15.761 -3.146 -9.950 1.00 93.25 174 ALA A N 1
ATOM 1370 C CA . ALA A 1 174 ? 15.056 -3.132 -8.679 1.00 93.25 174 ALA A CA 1
ATOM 1371 C C . ALA A 1 174 ? 15.807 -2.243 -7.682 1.00 93.25 174 ALA A C 1
ATOM 1373 O O . ALA A 1 174 ? 17.040 -2.194 -7.693 1.00 93.25 174 ALA A O 1
ATOM 1374 N N . VAL A 1 175 ? 15.061 -1.609 -6.784 1.00 96.56 175 VAL A N 1
ATOM 1375 C CA . VAL A 1 175 ? 15.624 -0.865 -5.655 1.00 96.56 175 VAL A CA 1
ATOM 1376 C C . VAL A 1 175 ? 16.385 -1.835 -4.750 1.00 96.56 175 VAL A C 1
ATOM 1378 O O . VAL A 1 175 ? 15.915 -2.947 -4.482 1.00 96.56 175 VAL A O 1
ATOM 1381 N N . ASN A 1 176 ? 17.589 -1.458 -4.321 1.00 97.00 176 ASN A N 1
ATOM 1382 C CA . ASN A 1 176 ? 18.418 -2.314 -3.470 1.00 97.00 176 ASN A CA 1
ATOM 1383 C C . ASN A 1 176 ? 18.005 -2.225 -1.987 1.00 97.00 176 ASN A C 1
ATOM 1385 O O . ASN A 1 176 ? 17.227 -1.365 -1.578 1.00 97.00 176 ASN A O 1
ATOM 1389 N N . THR A 1 177 ? 18.535 -3.131 -1.165 1.00 97.69 177 THR A N 1
ATOM 1390 C CA . THR A 1 177 ? 18.193 -3.221 0.264 1.00 97.69 177 THR A CA 1
ATOM 1391 C C . THR A 1 177 ? 18.557 -1.957 1.046 1.00 97.69 177 THR A C 1
ATOM 1393 O O . THR A 1 177 ? 17.778 -1.528 1.886 1.00 97.69 177 THR A O 1
ATOM 1396 N N . PHE A 1 178 ? 19.693 -1.319 0.747 1.00 97.44 178 PHE A N 1
AT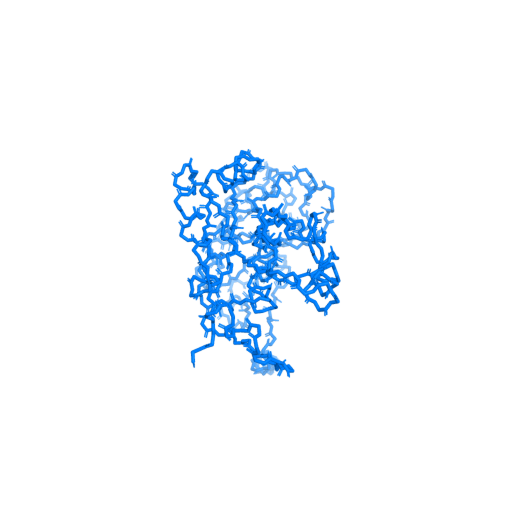OM 1397 C CA . PHE A 1 178 ? 20.146 -0.113 1.448 1.00 97.44 178 PHE A CA 1
ATOM 1398 C C . PHE A 1 178 ? 19.217 1.087 1.207 1.00 97.44 178 PHE A C 1
ATOM 1400 O O . PHE A 1 178 ? 18.943 1.870 2.116 1.00 97.44 178 PHE A O 1
ATOM 1407 N N . GLU A 1 179 ? 18.703 1.239 -0.012 1.00 97.75 179 GLU A N 1
ATOM 1408 C CA . GLU A 1 179 ? 17.720 2.278 -0.326 1.00 97.75 179 GLU A CA 1
ATOM 1409 C C . GLU A 1 179 ? 16.397 2.049 0.414 1.00 97.75 179 GLU A C 1
ATOM 1411 O O . GLU A 1 179 ? 15.883 2.984 1.031 1.00 97.75 179 GLU A O 1
ATOM 1416 N N . TYR A 1 180 ? 15.891 0.810 0.446 1.00 98.44 180 TYR A N 1
ATOM 1417 C CA . TYR A 1 180 ? 14.717 0.466 1.258 1.00 98.44 180 TYR A CA 1
ATOM 1418 C C . TYR A 1 180 ? 14.951 0.698 2.754 1.00 98.44 180 TYR A C 1
ATOM 1420 O O . TYR A 1 180 ? 14.091 1.272 3.419 1.00 98.44 180 TYR A O 1
ATOM 1428 N N . GLU A 1 181 ? 16.116 0.321 3.289 1.00 97.75 181 GLU A N 1
ATOM 1429 C CA . GLU A 1 181 ? 16.463 0.561 4.693 1.00 97.75 181 GLU A CA 1
ATOM 1430 C C . GLU A 1 181 ? 16.388 2.048 5.043 1.00 97.75 181 GLU A C 1
ATOM 1432 O O . GLU A 1 181 ? 15.806 2.398 6.070 1.00 97.75 181 GLU A O 1
ATOM 1437 N N . ASN A 1 182 ? 16.936 2.924 4.193 1.00 96.75 182 ASN A N 1
ATOM 1438 C CA . ASN A 1 182 ? 16.873 4.372 4.397 1.00 96.75 182 ASN A CA 1
ATOM 1439 C C . ASN A 1 182 ? 15.443 4.907 4.286 1.00 96.75 182 ASN A C 1
ATOM 1441 O O . ASN A 1 182 ? 15.033 5.721 5.109 1.00 96.75 182 ASN A O 1
ATOM 1445 N N . PHE A 1 183 ? 14.671 4.422 3.317 1.00 97.38 183 PHE A N 1
ATOM 1446 C CA . PHE A 1 183 ? 13.279 4.827 3.142 1.00 97.38 183 PHE A CA 1
ATOM 1447 C C . PHE A 1 183 ? 12.411 4.453 4.349 1.00 97.38 183 PHE A C 1
ATOM 1449 O O . PHE A 1 183 ? 11.655 5.281 4.858 1.00 97.38 183 PHE A O 1
ATOM 1456 N N . PHE A 1 184 ? 12.570 3.240 4.885 1.00 97.75 184 PHE A N 1
ATOM 1457 C CA . PHE A 1 184 ? 11.863 2.821 6.096 1.00 97.75 184 PHE A CA 1
ATOM 1458 C C . PHE A 1 184 ? 12.362 3.546 7.346 1.00 97.75 184 PHE A C 1
ATOM 1460 O O . PHE A 1 184 ? 11.551 3.879 8.211 1.00 97.75 184 PHE A O 1
ATOM 1467 N N . LYS A 1 185 ? 13.660 3.871 7.427 1.00 94.44 185 LYS A N 1
ATOM 1468 C CA . LYS A 1 185 ? 14.254 4.625 8.544 1.00 94.44 185 LYS A CA 1
ATOM 1469 C C . LYS A 1 185 ? 13.577 5.971 8.776 1.00 94.44 185 LYS A C 1
ATOM 1471 O O . LYS A 1 185 ? 13.434 6.396 9.920 1.00 94.44 185 LYS A O 1
ATOM 1476 N N . GLU A 1 186 ? 13.184 6.651 7.703 1.00 91.94 186 GLU A N 1
ATOM 1477 C CA . GLU A 1 186 ? 12.520 7.954 7.783 1.00 91.94 186 GLU A CA 1
ATOM 1478 C C . GLU A 1 186 ? 11.096 7.856 8.351 1.00 91.94 186 GLU A C 1
ATOM 1480 O O . GLU A 1 186 ? 10.599 8.804 8.962 1.00 91.94 186 GLU A O 1
ATOM 1485 N N . MET A 1 187 ? 10.435 6.709 8.183 1.00 92.75 187 MET A N 1
ATOM 1486 C CA . MET A 1 187 ? 9.022 6.538 8.521 1.00 92.75 187 MET A CA 1
ATOM 1487 C C . MET A 1 187 ? 8.814 5.742 9.806 1.00 92.75 187 MET A C 1
ATOM 1489 O O . MET A 1 187 ? 8.067 6.190 10.667 1.00 92.75 187 MET A O 1
ATOM 1493 N N . SER A 1 188 ? 9.493 4.611 9.986 1.00 94.00 188 SER A N 1
ATOM 1494 C CA . SER A 1 188 ? 9.282 3.686 11.112 1.00 94.00 188 SER A CA 1
ATOM 1495 C C . SER A 1 188 ? 9.212 4.362 12.501 1.00 94.00 188 SER A C 1
ATOM 1497 O O . SER A 1 188 ? 8.304 4.019 13.254 1.00 94.00 188 SER A O 1
ATOM 1499 N N . PRO A 1 189 ? 10.045 5.370 12.855 1.00 88.19 189 PRO A N 1
ATOM 1500 C CA . PRO A 1 189 ? 9.951 6.056 14.156 1.00 88.19 189 PRO A CA 1
ATOM 1501 C C . PRO A 1 189 ? 8.735 6.989 14.319 1.00 88.19 189 PRO A C 1
ATOM 1503 O O . PRO A 1 189 ? 8.398 7.418 15.428 1.00 88.19 189 PRO A O 1
ATOM 1506 N N . ASN A 1 190 ? 8.118 7.384 13.206 1.00 85.50 190 ASN A N 1
ATOM 1507 C CA . ASN A 1 190 ? 7.091 8.421 13.148 1.00 85.50 190 ASN A CA 1
ATOM 1508 C C . ASN A 1 190 ? 5.666 7.861 13.112 1.00 85.50 190 ASN A C 1
ATOM 1510 O O . ASN A 1 190 ? 4.744 8.586 13.486 1.00 85.50 190 ASN A O 1
ATOM 1514 N N . TYR A 1 191 ? 5.506 6.595 12.728 1.00 87.75 191 TYR A N 1
ATOM 1515 C CA . TYR A 1 191 ? 4.224 5.908 12.580 1.00 87.75 191 TYR A CA 1
ATOM 1516 C C . TYR A 1 191 ? 4.216 4.636 13.436 1.00 87.75 191 TYR A C 1
ATOM 1518 O O . TYR A 1 191 ? 5.270 4.063 13.704 1.00 87.75 191 TYR A O 1
ATOM 1526 N N . GLU A 1 192 ? 3.042 4.193 13.881 1.00 90.94 192 GLU A N 1
ATOM 1527 C CA . GLU A 1 192 ? 2.921 2.939 14.637 1.00 90.94 192 GLU A CA 1
ATOM 1528 C C . GLU A 1 192 ? 3.225 1.735 13.740 1.00 90.94 192 GLU A C 1
ATOM 1530 O O . GLU A 1 192 ? 3.964 0.853 14.166 1.00 90.94 192 GLU A O 1
ATOM 1535 N N . ALA A 1 193 ? 2.793 1.764 12.478 1.00 95.88 193 ALA A N 1
ATOM 1536 C CA . ALA A 1 193 ? 3.194 0.813 11.451 1.00 95.88 193 ALA A CA 1
ATOM 1537 C C . ALA A 1 193 ? 3.448 1.477 10.090 1.00 95.88 193 ALA A C 1
ATOM 1539 O O . ALA A 1 193 ? 2.927 2.548 9.774 1.00 95.88 193 ALA A O 1
ATOM 1540 N N . VAL A 1 194 ? 4.237 0.809 9.252 1.00 98.25 194 VAL A N 1
ATOM 1541 C CA . VAL A 1 194 ? 4.438 1.149 7.841 1.00 98.25 194 VAL A CA 1
ATOM 1542 C C . VAL A 1 194 ? 4.074 -0.074 7.012 1.00 98.25 194 VAL A C 1
ATOM 1544 O O . VAL A 1 194 ? 4.697 -1.118 7.169 1.00 98.25 194 VAL A O 1
ATOM 1547 N N . ILE A 1 195 ? 3.094 0.046 6.121 1.00 98.62 195 ILE A N 1
ATOM 1548 C CA . ILE A 1 195 ? 2.770 -0.996 5.143 1.00 98.62 195 ILE A CA 1
ATOM 1549 C C . ILE A 1 195 ? 3.367 -0.570 3.806 1.00 98.62 195 ILE A C 1
ATOM 1551 O O . ILE A 1 195 ? 3.047 0.499 3.279 1.00 98.62 195 ILE A O 1
ATOM 1555 N N . HIS A 1 196 ? 4.251 -1.396 3.263 1.00 98.81 196 HIS A N 1
ATOM 1556 C CA . HIS A 1 196 ? 4.850 -1.204 1.954 1.00 98.81 196 HIS A CA 1
ATOM 1557 C C . HIS A 1 196 ? 4.332 -2.262 0.984 1.00 98.81 196 HIS A C 1
ATOM 1559 O O . HIS A 1 196 ? 4.581 -3.454 1.164 1.00 98.81 196 HIS A O 1
ATOM 1565 N N . ILE A 1 197 ? 3.602 -1.821 -0.039 1.00 98.81 197 ILE A N 1
ATOM 1566 C CA . ILE A 1 197 ? 3.062 -2.689 -1.083 1.00 98.81 197 ILE A CA 1
ATOM 1567 C C . ILE A 1 197 ? 3.999 -2.638 -2.292 1.00 98.81 197 ILE A C 1
ATOM 1569 O O . ILE A 1 197 ? 4.163 -1.596 -2.927 1.00 98.81 197 ILE A O 1
ATOM 1573 N N . CYS A 1 198 ? 4.609 -3.772 -2.621 1.00 98.25 198 CYS A N 1
ATOM 1574 C CA . CYS A 1 198 ? 5.542 -3.875 -3.735 1.00 98.25 198 CYS A CA 1
ATOM 1575 C C . CYS A 1 198 ? 4.837 -4.219 -5.050 1.00 98.25 198 CYS A C 1
ATOM 1577 O O . CYS A 1 198 ? 3.812 -4.911 -5.073 1.00 98.25 198 CYS A O 1
ATOM 1579 N N . LEU A 1 199 ? 5.467 -3.834 -6.160 1.00 96.31 199 LEU A N 1
ATOM 1580 C CA . LEU A 1 199 ? 5.306 -4.492 -7.455 1.00 96.31 199 LEU A CA 1
ATOM 1581 C C . LEU A 1 199 ? 5.461 -6.011 -7.284 1.00 96.31 199 LEU A C 1
ATOM 1583 O O . LEU A 1 199 ? 6.325 -6.471 -6.533 1.00 96.31 199 LEU A O 1
ATOM 1587 N N . GLY A 1 200 ? 4.641 -6.775 -8.007 1.00 96.38 200 GLY A N 1
ATOM 1588 C CA . GLY A 1 200 ? 4.615 -8.230 -7.924 1.00 96.38 200 GLY A CA 1
ATOM 1589 C C . GLY A 1 200 ? 6.000 -8.867 -8.068 1.00 96.38 200 GLY A C 1
ATOM 1590 O O . GLY A 1 200 ? 6.762 -8.528 -8.980 1.00 96.38 200 GLY A O 1
ATOM 1591 N N . SER A 1 201 ? 6.315 -9.823 -7.191 1.00 96.25 201 SER A N 1
ATOM 1592 C CA . SER A 1 201 ? 7.640 -10.473 -7.161 1.00 96.25 201 SER A CA 1
ATOM 1593 C C . SER A 1 201 ? 8.008 -11.253 -8.430 1.00 96.25 201 SER A C 1
ATOM 1595 O O . SER A 1 201 ? 9.191 -11.475 -8.685 1.00 96.25 201 SER A O 1
ATOM 1597 N N . ASP A 1 202 ? 7.032 -11.604 -9.270 1.00 91.38 202 ASP A N 1
ATOM 1598 C CA . ASP A 1 202 ? 7.281 -12.223 -10.579 1.00 91.38 202 ASP A CA 1
ATOM 1599 C C . ASP A 1 202 ? 7.862 -11.225 -11.605 1.00 91.38 202 ASP A C 1
ATOM 1601 O O . ASP A 1 202 ? 8.448 -11.625 -12.613 1.00 91.38 202 ASP A O 1
ATOM 1605 N N . PHE A 1 203 ? 7.744 -9.916 -11.351 1.00 90.56 203 PHE A N 1
ATOM 1606 C CA . PHE A 1 203 ? 8.220 -8.852 -12.243 1.00 90.56 203 PHE A CA 1
ATOM 1607 C C . PHE A 1 203 ? 9.549 -8.230 -11.794 1.00 90.56 203 PHE A C 1
ATOM 1609 O O . PHE A 1 203 ? 10.329 -7.756 -12.637 1.00 90.56 203 PHE A O 1
ATOM 1616 N N . SER A 1 204 ? 9.799 -8.210 -10.481 1.00 93.31 204 SER A N 1
ATOM 1617 C CA . SER A 1 204 ? 10.930 -7.522 -9.856 1.00 93.31 204 SER A CA 1
ATOM 1618 C C . SER A 1 204 ? 11.382 -8.194 -8.558 1.00 93.31 204 SER A C 1
ATOM 1620 O O . SER A 1 204 ? 10.575 -8.695 -7.781 1.00 93.31 204 SER A O 1
ATOM 1622 N N . SER A 1 205 ? 12.679 -8.101 -8.256 1.00 95.94 205 SER A N 1
ATOM 1623 C CA . SER A 1 205 ? 13.230 -8.476 -6.949 1.00 95.94 205 SER A CA 1
ATOM 1624 C C . SER A 1 205 ? 12.975 -7.435 -5.848 1.00 95.94 205 SER A C 1
ATOM 1626 O O . SER A 1 205 ? 13.411 -7.645 -4.718 1.00 95.94 205 SER A O 1
ATOM 1628 N N . SER A 1 206 ? 12.283 -6.328 -6.154 1.00 96.69 206 SER A N 1
ATOM 1629 C CA . SER A 1 206 ? 11.925 -5.261 -5.204 1.00 96.69 206 SER A CA 1
ATOM 1630 C C . SER A 1 206 ? 11.291 -5.809 -3.925 1.00 96.69 206 SER A C 1
ATOM 1632 O O . SER A 1 206 ? 11.767 -5.491 -2.841 1.00 96.69 206 SER A O 1
ATOM 1634 N N . TYR A 1 207 ? 10.311 -6.715 -4.041 1.00 98.12 207 TYR A N 1
ATOM 1635 C CA . TYR A 1 207 ? 9.666 -7.349 -2.884 1.00 98.12 207 TYR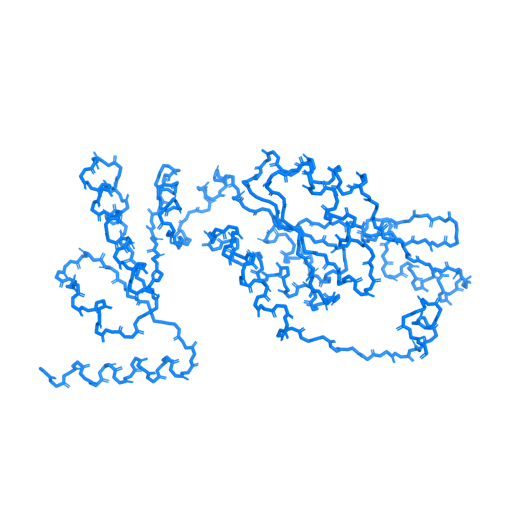 A CA 1
ATOM 1636 C C . TYR A 1 207 ? 10.670 -8.036 -1.950 1.00 98.12 207 TYR A C 1
ATOM 1638 O O . TYR A 1 207 ? 10.655 -7.820 -0.740 1.00 98.12 207 TYR A O 1
ATOM 1646 N N . GLN A 1 208 ? 11.581 -8.837 -2.508 1.00 98.31 208 GLN A N 1
ATOM 1647 C CA . GLN A 1 208 ? 12.574 -9.553 -1.709 1.00 98.31 208 GLN A CA 1
ATOM 1648 C C . GLN A 1 208 ? 13.557 -8.586 -1.038 1.00 98.31 208 GLN A C 1
ATOM 1650 O O . GLN A 1 208 ? 13.905 -8.773 0.127 1.00 98.31 208 GLN A O 1
ATOM 1655 N N . ASN A 1 209 ? 13.978 -7.539 -1.750 1.00 98.44 209 ASN A N 1
ATOM 1656 C CA . ASN A 1 209 ? 14.882 -6.523 -1.215 1.00 98.44 209 ASN A CA 1
ATOM 1657 C C . ASN A 1 209 ? 14.218 -5.710 -0.092 1.00 98.44 209 ASN A C 1
ATOM 1659 O O . ASN A 1 209 ? 14.831 -5.510 0.956 1.00 98.44 209 ASN A O 1
ATOM 1663 N N . ALA A 1 210 ? 12.960 -5.302 -0.277 1.00 98.44 210 ALA A N 1
ATOM 1664 C CA . ALA A 1 210 ? 12.167 -4.620 0.741 1.00 98.44 210 ALA A CA 1
ATOM 1665 C C . ALA A 1 210 ? 11.966 -5.503 1.979 1.00 98.44 210 ALA A C 1
ATOM 1667 O O . ALA A 1 210 ? 12.129 -5.036 3.104 1.00 98.44 210 ALA A O 1
ATOM 1668 N N . LYS A 1 211 ? 11.686 -6.798 1.783 1.00 98.38 211 LYS A N 1
ATOM 1669 C CA . LYS A 1 211 ? 11.541 -7.773 2.870 1.00 98.38 211 LYS A CA 1
ATOM 1670 C C . LYS A 1 211 ? 12.810 -7.893 3.709 1.00 98.38 211 LYS A C 1
ATOM 1672 O O . LYS A 1 211 ? 12.723 -7.781 4.925 1.00 98.38 211 LYS A O 1
ATOM 1677 N N . ILE A 1 212 ? 13.976 -8.029 3.078 1.00 98.44 212 ILE A N 1
ATOM 1678 C CA . ILE A 1 212 ? 15.266 -8.069 3.788 1.00 98.44 212 ILE A CA 1
ATOM 1679 C C . ILE A 1 212 ? 15.501 -6.762 4.556 1.00 98.44 212 ILE A C 1
ATOM 1681 O O . ILE A 1 212 ? 15.818 -6.787 5.740 1.00 98.44 212 ILE A O 1
ATOM 1685 N N . ALA A 1 213 ? 15.285 -5.613 3.910 1.00 98.12 213 ALA A N 1
ATOM 1686 C CA . ALA A 1 213 ? 15.437 -4.307 4.551 1.00 98.12 213 ALA A CA 1
ATOM 1687 C C . ALA A 1 213 ? 14.492 -4.115 5.755 1.00 98.12 213 ALA A C 1
ATOM 1689 O O . ALA A 1 213 ? 14.859 -3.478 6.745 1.00 98.12 213 ALA A O 1
ATOM 1690 N N . SER A 1 214 ? 13.284 -4.684 5.692 1.00 97.94 214 SER A N 1
ATOM 1691 C CA . SER A 1 214 ? 12.296 -4.603 6.770 1.00 97.94 214 SER A CA 1
ATOM 1692 C C . SER A 1 214 ? 12.683 -5.381 8.029 1.00 97.94 214 SER A C 1
ATOM 1694 O O . SER A 1 214 ? 12.210 -5.025 9.100 1.00 97.94 214 SER A O 1
ATOM 1696 N N . GLU A 1 215 ? 13.593 -6.365 7.960 1.00 97.19 215 GLU A N 1
ATOM 1697 C CA . GLU A 1 215 ? 14.018 -7.161 9.131 1.00 97.19 215 GLU A CA 1
ATOM 1698 C C . GLU A 1 215 ? 14.645 -6.303 10.243 1.00 97.19 215 GLU A C 1
ATOM 1700 O O . GLU A 1 215 ? 14.660 -6.696 11.410 1.00 97.19 215 GLU A O 1
ATOM 1705 N N . SER A 1 216 ? 15.128 -5.106 9.895 1.00 94.00 216 SER A N 1
ATOM 1706 C CA . SER A 1 216 ? 15.653 -4.120 10.845 1.00 94.00 216 SER A CA 1
ATOM 1707 C C . SER A 1 216 ? 14.567 -3.355 11.620 1.00 94.00 216 SER A C 1
ATOM 1709 O O . SER A 1 216 ? 14.897 -2.596 12.533 1.00 94.00 216 SER A O 1
ATOM 1711 N N . TYR A 1 217 ? 13.287 -3.532 11.280 1.00 95.88 217 TYR A N 1
ATOM 1712 C CA . TYR A 1 217 ? 12.167 -2.766 11.822 1.00 95.88 217 TYR A CA 1
ATOM 1713 C C . TYR A 1 217 ? 11.019 -3.687 12.240 1.00 95.88 217 TYR A C 1
ATOM 1715 O O . TYR A 1 217 ? 10.442 -4.404 11.432 1.00 95.88 217 TYR A O 1
ATOM 1723 N N . SER A 1 218 ? 10.614 -3.616 13.508 1.00 95.38 218 SER A N 1
ATOM 1724 C CA . SER A 1 218 ? 9.516 -4.445 14.026 1.00 95.38 218 SER A CA 1
ATOM 1725 C C . SER A 1 218 ? 8.127 -4.015 13.547 1.00 95.38 218 SER A C 1
ATOM 1727 O O . SER A 1 218 ? 7.164 -4.733 13.782 1.00 95.38 218 SER A O 1
ATOM 1729 N N . ASN A 1 219 ? 8.007 -2.829 12.944 1.00 96.56 219 ASN A N 1
ATOM 1730 C CA . ASN A 1 219 ? 6.734 -2.225 12.555 1.00 96.56 219 ASN A CA 1
ATOM 1731 C C . ASN A 1 219 ? 6.613 -1.940 11.051 1.00 96.56 219 ASN A C 1
ATOM 1733 O O . ASN A 1 219 ? 5.786 -1.123 10.644 1.00 96.56 219 ASN A O 1
ATOM 1737 N N . VAL A 1 220 ? 7.442 -2.579 10.224 1.00 98.44 220 VAL A N 1
ATOM 1738 C CA . VAL A 1 220 ? 7.379 -2.458 8.764 1.00 98.44 220 VAL A CA 1
ATOM 1739 C C . VAL A 1 220 ? 6.860 -3.769 8.184 1.00 98.44 220 VAL A C 1
ATOM 1741 O O . VAL A 1 220 ? 7.436 -4.829 8.405 1.00 98.44 220 VAL A O 1
ATOM 1744 N N . TYR A 1 221 ? 5.776 -3.682 7.422 1.00 98.56 221 TYR A N 1
ATOM 1745 C CA . TYR A 1 221 ? 5.056 -4.807 6.840 1.00 98.56 221 TYR A CA 1
ATOM 1746 C C . TYR A 1 221 ? 5.186 -4.746 5.321 1.00 98.56 221 TYR A C 1
ATOM 1748 O O . TYR A 1 221 ? 4.839 -3.736 4.709 1.00 98.56 221 TYR A O 1
ATOM 1756 N N . ILE A 1 222 ? 5.697 -5.815 4.709 1.00 98.69 222 ILE A N 1
ATOM 1757 C CA . ILE A 1 222 ? 5.947 -5.876 3.263 1.00 98.69 222 ILE A CA 1
ATOM 1758 C C . ILE A 1 222 ? 4.926 -6.794 2.596 1.00 98.69 222 ILE A C 1
ATOM 1760 O O . ILE A 1 222 ? 4.883 -7.992 2.879 1.00 98.69 222 ILE A O 1
ATOM 1764 N N . ILE A 1 223 ? 4.149 -6.235 1.671 1.00 98.62 223 ILE A N 1
ATOM 1765 C CA . ILE A 1 223 ? 3.085 -6.922 0.937 1.00 98.62 223 ILE A CA 1
ATOM 1766 C C . ILE A 1 223 ? 3.504 -7.105 -0.524 1.00 98.62 223 ILE A C 1
ATOM 1768 O O . ILE A 1 223 ? 3.859 -6.147 -1.209 1.00 98.62 223 ILE A O 1
ATOM 1772 N N . ASP A 1 224 ? 3.444 -8.342 -1.015 1.00 98.50 224 ASP A N 1
ATOM 1773 C CA . ASP A 1 224 ? 3.626 -8.660 -2.434 1.00 98.50 224 ASP A CA 1
ATOM 1774 C C . ASP A 1 224 ? 2.282 -8.522 -3.152 1.00 98.50 224 ASP A C 1
ATOM 1776 O O . ASP A 1 224 ? 1.412 -9.375 -2.988 1.00 98.50 224 ASP A O 1
ATOM 1780 N N . SER A 1 225 ? 2.096 -7.469 -3.953 1.00 98.19 225 SER A N 1
ATOM 1781 C CA . SER A 1 225 ? 0.810 -7.253 -4.634 1.00 98.19 225 SER A CA 1
ATOM 1782 C C . SER A 1 225 ? 0.461 -8.334 -5.659 1.00 98.19 225 SER A C 1
ATOM 1784 O O . SER A 1 225 ? -0.688 -8.387 -6.093 1.00 98.19 225 SER A O 1
ATOM 1786 N N . LYS A 1 226 ? 1.441 -9.143 -6.103 1.00 97.44 226 LYS A N 1
ATOM 1787 C CA . LYS A 1 226 ? 1.312 -10.074 -7.244 1.00 97.44 226 LYS A CA 1
ATOM 1788 C C . LYS A 1 226 ? 0.772 -9.423 -8.520 1.00 97.44 226 LYS A C 1
ATOM 1790 O O . LYS A 1 226 ? 0.297 -10.104 -9.423 1.00 97.44 226 LYS A O 1
ATOM 1795 N N . ASN A 1 227 ? 0.869 -8.102 -8.609 1.00 95.94 227 ASN A N 1
ATOM 1796 C CA . ASN A 1 227 ? 0.294 -7.319 -9.684 1.00 95.94 227 ASN A CA 1
ATOM 1797 C C . ASN A 1 227 ? 1.219 -6.138 -10.022 1.00 95.94 227 ASN A C 1
ATOM 1799 O O . ASN A 1 227 ? 2.300 -5.990 -9.449 1.00 95.94 227 ASN A O 1
ATOM 1803 N N . LEU A 1 228 ? 0.829 -5.317 -10.987 1.00 93.75 228 LEU A N 1
ATOM 1804 C CA . LEU A 1 228 ? 1.567 -4.141 -11.441 1.00 93.75 228 LEU A CA 1
ATOM 1805 C C . LEU A 1 228 ? 0.594 -3.022 -11.818 1.00 93.75 228 LEU A C 1
ATOM 1807 O O . LEU A 1 228 ? -0.604 -3.274 -11.974 1.00 93.75 228 LEU A O 1
ATOM 1811 N N . SER A 1 229 ? 1.104 -1.807 -12.036 1.00 95.12 229 SER A N 1
ATOM 1812 C CA . SER A 1 229 ? 0.292 -0.680 -12.506 1.00 95.12 229 SER A CA 1
ATOM 1813 C C . SER A 1 229 ? -0.933 -0.473 -11.599 1.00 95.12 229 SER A C 1
ATOM 1815 O O . SER A 1 229 ? -0.874 -0.660 -10.385 1.00 95.12 229 SER A O 1
ATOM 1817 N N . THR A 1 230 ? -2.079 -0.149 -12.183 1.00 94.81 230 THR A N 1
ATOM 1818 C CA . THR A 1 230 ? -3.356 0.024 -11.486 1.00 94.81 230 THR A CA 1
ATOM 1819 C C . THR A 1 230 ? -3.810 -1.207 -10.698 1.00 94.81 230 THR A C 1
ATOM 1821 O O . THR A 1 230 ? -4.564 -1.052 -9.741 1.00 94.81 230 THR A O 1
ATOM 1824 N N . GLY A 1 231 ? -3.336 -2.413 -11.031 1.00 97.19 231 GLY A N 1
ATOM 1825 C CA . GLY A 1 231 ? -3.610 -3.614 -10.245 1.00 97.19 231 GLY A CA 1
ATOM 1826 C C . GLY A 1 231 ? -2.912 -3.588 -8.885 1.00 97.19 231 GLY A C 1
ATOM 1827 O O . GLY A 1 231 ? -3.561 -3.810 -7.864 1.00 97.19 231 GLY A O 1
ATOM 1828 N N . SER A 1 232 ? -1.622 -3.235 -8.833 1.00 97.69 232 SER A N 1
ATOM 1829 C CA . SER A 1 232 ? -0.945 -3.002 -7.547 1.00 97.69 232 SER A CA 1
ATOM 1830 C C . SER A 1 232 ? -1.456 -1.722 -6.876 1.00 97.69 232 SER A C 1
ATOM 1832 O O . SER A 1 232 ? -1.671 -1.714 -5.666 1.00 97.69 232 SER A O 1
ATOM 1834 N N . GLY A 1 233 ? -1.767 -0.681 -7.655 1.00 98.12 233 GLY A N 1
ATOM 1835 C CA . GLY A 1 233 ? -2.425 0.538 -7.180 1.00 98.12 233 GLY A CA 1
ATOM 1836 C C . GLY A 1 233 ? -3.743 0.289 -6.454 1.00 98.12 233 GLY A C 1
ATOM 1837 O O . GLY A 1 233 ? -3.999 0.922 -5.434 1.00 98.12 233 GLY A O 1
ATOM 1838 N N . HIS A 1 234 ? -4.555 -0.666 -6.910 1.00 98.12 234 HIS A N 1
ATOM 1839 C CA . HIS A 1 234 ? -5.797 -1.039 -6.233 1.00 98.12 234 HIS A CA 1
ATOM 1840 C C . HIS A 1 234 ? -5.539 -1.585 -4.821 1.00 98.12 234 HIS A C 1
ATOM 1842 O O . HIS A 1 234 ? -6.206 -1.170 -3.876 1.00 98.12 234 HIS A O 1
ATOM 1848 N N . ILE A 1 235 ? -4.520 -2.436 -4.657 1.00 98.62 235 ILE A N 1
ATOM 1849 C CA . ILE A 1 235 ? -4.100 -2.960 -3.346 1.00 98.62 235 ILE A CA 1
ATOM 1850 C C . ILE A 1 235 ? -3.617 -1.824 -2.434 1.00 98.62 235 ILE A C 1
ATOM 1852 O O . ILE A 1 235 ? -3.992 -1.762 -1.265 1.00 98.62 235 ILE A O 1
ATOM 1856 N N . VAL A 1 236 ? -2.823 -0.892 -2.972 1.00 98.75 236 VAL A N 1
ATOM 1857 C CA . VAL A 1 236 ? -2.342 0.290 -2.234 1.00 98.75 236 VAL A CA 1
ATOM 1858 C C . VAL A 1 236 ? -3.509 1.171 -1.785 1.00 98.75 236 VAL A C 1
ATOM 1860 O O . VAL A 1 236 ? -3.535 1.645 -0.649 1.00 98.75 236 VAL A O 1
ATOM 1863 N N . TYR A 1 237 ? -4.474 1.399 -2.674 1.00 98.12 237 TYR A N 1
ATOM 1864 C CA . TYR A 1 237 ? -5.641 2.229 -2.403 1.00 98.12 237 TYR A CA 1
ATOM 1865 C C . TYR A 1 237 ? -6.541 1.614 -1.328 1.00 98.12 237 TYR A C 1
ATOM 1867 O O . TYR A 1 237 ? -6.944 2.318 -0.403 1.00 98.12 237 TYR A O 1
ATOM 1875 N N . GLU A 1 238 ? -6.785 0.303 -1.393 1.00 98.31 238 GLU A N 1
ATOM 1876 C CA . GLU A 1 238 ? -7.536 -0.415 -0.360 1.00 98.31 238 GLU A CA 1
ATOM 1877 C C . GLU A 1 238 ? -6.830 -0.328 0.999 1.00 98.31 238 GLU A C 1
ATOM 1879 O O . GLU A 1 238 ? -7.450 0.027 2.001 1.00 98.31 238 GLU A O 1
ATOM 1884 N N . ALA A 1 239 ? -5.511 -0.556 1.035 1.00 98.31 239 ALA A N 1
ATOM 1885 C CA . ALA A 1 239 ? -4.716 -0.423 2.255 1.00 98.31 239 ALA A CA 1
ATOM 1886 C C . ALA A 1 239 ? -4.859 0.977 2.874 1.00 98.31 239 ALA A C 1
ATOM 1888 O O . ALA A 1 239 ? -4.992 1.125 4.088 1.00 98.31 239 ALA A O 1
ATOM 1889 N N . ALA A 1 240 ? -4.870 2.009 2.029 1.00 96.25 240 ALA A N 1
ATOM 1890 C CA . ALA A 1 240 ? -5.022 3.392 2.448 1.00 96.25 240 ALA A CA 1
ATOM 1891 C C . ALA A 1 240 ? -6.428 3.726 2.963 1.00 96.25 240 ALA A C 1
ATOM 1893 O O . ALA A 1 240 ? -6.549 4.491 3.922 1.00 96.25 240 ALA A O 1
ATOM 1894 N N . ILE A 1 241 ? -7.482 3.150 2.376 1.00 90.56 241 ILE A N 1
ATOM 1895 C CA . ILE A 1 241 ? -8.848 3.258 2.907 1.00 90.56 241 ILE A CA 1
ATOM 1896 C C . ILE A 1 241 ? -8.919 2.611 4.287 1.00 90.56 241 ILE A C 1
ATOM 1898 O O . ILE A 1 241 ? -9.326 3.274 5.238 1.00 90.56 241 ILE A O 1
ATOM 1902 N N . LEU A 1 242 ? -8.466 1.365 4.421 1.00 87.88 242 LEU A N 1
ATOM 1903 C CA . LEU A 1 242 ? -8.540 0.631 5.685 1.00 87.88 242 LEU A CA 1
ATOM 1904 C C . LEU A 1 242 ? -7.719 1.311 6.791 1.00 87.88 242 LEU A C 1
ATOM 1906 O O . LEU A 1 242 ? -8.190 1.448 7.920 1.00 87.88 242 LEU A O 1
ATOM 1910 N N . ALA A 1 243 ? -6.526 1.816 6.463 1.00 89.12 243 ALA A N 1
ATOM 1911 C CA . ALA A 1 243 ? -5.710 2.593 7.395 1.00 89.12 243 ALA A CA 1
ATOM 1912 C C . ALA A 1 243 ? -6.415 3.885 7.833 1.00 89.12 243 ALA A C 1
ATOM 1914 O O . ALA A 1 243 ? -6.393 4.239 9.011 1.00 89.12 243 ALA A O 1
ATOM 1915 N N . LYS A 1 244 ? -7.081 4.579 6.902 1.00 82.81 244 LYS A N 1
ATOM 1916 C CA . LYS A 1 244 ? -7.857 5.792 7.195 1.00 82.81 244 LYS A CA 1
ATOM 1917 C C . LYS A 1 244 ? -9.101 5.507 8.040 1.00 82.81 244 LYS A C 1
ATOM 1919 O O . LYS A 1 244 ? -9.477 6.346 8.851 1.00 82.81 244 LYS A O 1
ATOM 1924 N N . GLU A 1 245 ? -9.719 4.343 7.867 1.00 79.31 245 GLU A N 1
ATOM 1925 C CA . GLU A 1 245 ? -10.833 3.866 8.696 1.00 79.31 245 GLU A CA 1
ATOM 1926 C C . GLU A 1 245 ? -10.380 3.390 10.092 1.00 79.31 245 GLU A C 1
ATOM 1928 O O . GLU A 1 245 ? -11.218 3.112 10.948 1.00 79.31 245 GLU A O 1
ATOM 1933 N N . GLY A 1 246 ? -9.068 3.343 10.354 1.00 75.69 246 GLY A N 1
ATOM 1934 C CA . GLY A 1 246 ? -8.509 3.021 11.667 1.00 75.69 246 GLY A CA 1
ATOM 1935 C C . GLY A 1 246 ? -8.422 1.524 11.963 1.00 75.69 246 GLY A C 1
ATOM 1936 O O . GLY A 1 246 ? -8.385 1.143 13.130 1.00 75.69 246 GLY A O 1
ATOM 1937 N N . TYR A 1 247 ? -8.399 0.670 10.936 1.00 80.50 247 TYR A N 1
ATOM 1938 C CA . TYR A 1 247 ? -8.200 -0.766 11.141 1.00 80.50 247 TYR A CA 1
ATOM 1939 C C . TYR A 1 247 ? -6.794 -1.059 11.696 1.00 80.50 247 TYR A C 1
ATOM 1941 O O . TYR A 1 247 ? -5.829 -0.431 11.251 1.00 80.50 247 TYR A O 1
ATOM 1949 N N . PRO A 1 248 ? -6.650 -2.039 12.612 1.00 83.00 248 PRO A N 1
ATOM 1950 C CA . PRO A 1 248 ? -5.342 -2.517 13.058 1.00 83.00 248 PRO A CA 1
ATOM 1951 C C . PRO A 1 248 ? -4.514 -3.075 11.897 1.00 83.00 248 PRO A C 1
ATOM 1953 O O . PRO A 1 248 ? -5.071 -3.662 10.966 1.00 83.00 248 PRO A O 1
ATOM 1956 N N . VAL A 1 249 ? -3.187 -2.934 11.962 1.00 92.50 249 VAL A N 1
ATOM 1957 C CA . VAL A 1 249 ? -2.281 -3.310 10.863 1.00 92.50 249 VAL A CA 1
ATOM 1958 C C . VAL A 1 249 ? -2.402 -4.780 10.472 1.00 92.50 249 VAL A C 1
ATOM 1960 O O . VAL A 1 249 ? -2.403 -5.089 9.285 1.00 92.50 249 VAL A O 1
ATOM 1963 N N . GLU A 1 250 ? -2.587 -5.675 11.441 1.00 89.81 250 GLU A N 1
ATOM 1964 C CA . GLU A 1 250 ? -2.765 -7.108 11.204 1.00 89.81 250 GLU A CA 1
ATOM 1965 C C . GLU A 1 250 ? -4.032 -7.368 10.382 1.00 89.81 250 GLU A C 1
ATOM 1967 O O . GLU A 1 250 ? -3.997 -8.100 9.399 1.00 89.81 250 GLU A O 1
ATOM 1972 N N . VAL A 1 251 ? -5.128 -6.677 10.712 1.00 86.81 251 VAL A N 1
ATOM 1973 C CA . VAL A 1 251 ? -6.404 -6.803 9.992 1.00 86.81 251 VAL A CA 1
ATOM 1974 C C . VAL A 1 251 ? -6.300 -6.238 8.576 1.00 86.81 251 VAL A C 1
ATOM 1976 O O . VAL A 1 251 ? -6.915 -6.775 7.654 1.00 86.81 251 VAL A O 1
ATOM 1979 N N . ILE A 1 252 ? -5.538 -5.155 8.383 1.00 94.69 252 ILE A N 1
ATOM 1980 C CA . ILE A 1 252 ? -5.270 -4.623 7.043 1.00 94.69 252 ILE A CA 1
ATOM 1981 C C . ILE A 1 252 ? -4.493 -5.657 6.233 1.00 94.69 252 ILE A C 1
ATOM 1983 O O . ILE A 1 252 ? -4.928 -6.001 5.139 1.00 94.69 252 ILE A O 1
ATOM 1987 N N . CYS A 1 253 ? -3.388 -6.179 6.768 1.00 97.38 253 CYS A N 1
ATOM 1988 C CA . CYS A 1 253 ? -2.572 -7.191 6.099 1.00 97.38 253 CYS A CA 1
ATOM 1989 C C . CYS A 1 253 ? -3.407 -8.417 5.695 1.00 97.38 253 CYS A C 1
ATOM 1991 O O . CYS A 1 253 ? -3.392 -8.776 4.519 1.00 97.38 253 CYS A O 1
ATOM 1993 N N . ASP A 1 254 ? -4.212 -8.971 6.606 1.00 93.12 254 ASP A N 1
ATOM 1994 C CA . ASP A 1 254 ? -5.091 -10.117 6.328 1.00 93.12 254 ASP A CA 1
ATOM 1995 C C . ASP A 1 254 ? -6.078 -9.817 5.185 1.00 93.12 254 ASP A C 1
ATOM 1997 O O . ASP A 1 254 ? -6.240 -10.602 4.247 1.00 93.12 254 ASP A O 1
ATOM 2001 N N . LYS A 1 255 ? -6.715 -8.638 5.209 1.00 94.44 255 LYS A N 1
ATOM 2002 C CA . LYS A 1 255 ? -7.640 -8.209 4.147 1.00 94.44 255 LYS A CA 1
ATOM 2003 C C . LYS A 1 255 ? -6.950 -8.060 2.796 1.00 94.44 255 LYS A C 1
ATOM 2005 O O . LYS A 1 255 ? -7.537 -8.419 1.775 1.00 94.44 255 LYS A O 1
ATOM 2010 N N . LEU A 1 256 ? -5.728 -7.530 2.773 1.00 98.38 256 LEU A N 1
ATOM 2011 C CA . LEU A 1 256 ? -4.955 -7.410 1.539 1.00 98.38 256 LEU A CA 1
ATOM 2012 C C . LEU A 1 256 ? -4.561 -8.793 1.008 1.00 98.38 256 LEU A C 1
ATOM 2014 O O . LEU A 1 256 ? -4.720 -9.031 -0.187 1.00 98.38 256 LEU A O 1
ATOM 2018 N N . GLU A 1 257 ? -4.131 -9.719 1.869 1.00 97.25 257 GLU A N 1
ATOM 2019 C CA . GLU A 1 257 ? -3.832 -11.108 1.486 1.00 97.25 257 GLU A CA 1
ATOM 2020 C C . GLU A 1 257 ? -5.050 -11.819 0.876 1.00 97.25 257 GLU A C 1
ATOM 2022 O O . GLU A 1 257 ? -4.917 -12.541 -0.115 1.00 97.25 257 GLU A O 1
ATOM 2027 N N . GLU A 1 258 ? -6.255 -11.563 1.393 1.00 97.31 258 GLU A N 1
ATOM 2028 C CA . GLU A 1 258 ? -7.502 -12.069 0.811 1.00 97.31 258 GLU A CA 1
ATOM 2029 C C . GLU A 1 258 ? -7.909 -11.378 -0.500 1.00 97.31 258 GLU A C 1
ATOM 2031 O O . GLU A 1 258 ? -8.660 -11.962 -1.297 1.00 97.31 258 GLU A O 1
ATOM 2036 N N . LEU A 1 259 ? -7.501 -10.123 -0.703 1.00 97.50 259 LEU A N 1
ATOM 2037 C CA . LEU A 1 259 ? -7.838 -9.321 -1.879 1.00 97.50 259 LEU A CA 1
ATOM 2038 C C . LEU A 1 259 ? -6.910 -9.620 -3.056 1.00 97.50 259 LEU A C 1
ATOM 2040 O O . LEU A 1 259 ? -7.397 -9.774 -4.172 1.00 97.50 259 LEU A O 1
ATOM 2044 N N . ILE A 1 260 ? -5.604 -9.743 -2.816 1.00 98.31 260 ILE A N 1
ATOM 2045 C CA . ILE A 1 260 ? -4.571 -9.972 -3.838 1.00 98.31 260 ILE A CA 1
ATOM 2046 C C . ILE A 1 260 ? -4.966 -11.035 -4.882 1.00 98.31 260 ILE A C 1
ATOM 2048 O O . ILE A 1 260 ? -4.947 -10.711 -6.069 1.00 98.31 260 ILE A O 1
ATOM 2052 N N . PRO A 1 261 ? -5.400 -12.262 -4.519 1.00 97.06 261 PRO A N 1
ATOM 2053 C CA . PRO A 1 261 ? -5.746 -13.283 -5.515 1.00 97.06 261 PRO A CA 1
ATOM 2054 C C . PRO A 1 261 ? -7.024 -12.976 -6.315 1.00 97.06 261 PRO A C 1
ATOM 2056 O O . PRO A 1 261 ? -7.332 -13.694 -7.265 1.00 97.06 261 PRO A O 1
ATOM 2059 N N . LYS A 1 262 ? -7.793 -11.952 -5.928 1.00 97.50 262 LYS A N 1
ATOM 2060 C CA . LYS A 1 262 ? -9.029 -11.513 -6.596 1.00 97.50 262 LYS A CA 1
ATOM 2061 C C . LYS A 1 262 ? -8.797 -10.328 -7.539 1.00 97.50 262 LYS A C 1
ATOM 2063 O O . LYS A 1 262 ? -9.710 -9.981 -8.286 1.00 97.50 262 LYS A O 1
ATOM 2068 N N . VAL A 1 263 ? -7.617 -9.704 -7.503 1.00 96.69 263 VAL A N 1
ATOM 2069 C CA . VAL A 1 263 ? -7.279 -8.561 -8.356 1.00 96.69 263 VAL A CA 1
ATOM 2070 C C . VAL A 1 263 ? -6.575 -9.051 -9.609 1.00 96.69 263 VAL A C 1
ATOM 2072 O O . VAL A 1 263 ? -5.430 -9.495 -9.564 1.00 96.69 263 VAL A O 1
ATOM 2075 N N . ASP A 1 264 ? -7.260 -8.917 -10.739 1.00 93.44 264 ASP A N 1
ATOM 2076 C CA . ASP A 1 264 ? -6.722 -9.211 -12.062 1.00 93.44 264 ASP A CA 1
ATOM 2077 C C . ASP A 1 264 ? -6.584 -7.917 -12.869 1.00 93.44 264 ASP A C 1
ATOM 2079 O O . ASP A 1 264 ? -7.492 -7.082 -12.892 1.00 93.44 264 ASP A O 1
ATOM 2083 N N . ALA A 1 265 ? -5.435 -7.741 -13.519 1.00 90.50 265 ALA A N 1
ATOM 2084 C CA . ALA A 1 265 ? -5.142 -6.576 -14.342 1.00 90.50 265 ALA A CA 1
ATOM 2085 C C . ALA A 1 265 ? -4.762 -7.030 -15.750 1.00 90.50 265 ALA A C 1
ATOM 2087 O O . ALA A 1 265 ? -3.821 -7.792 -15.955 1.00 90.50 265 ALA A O 1
ATOM 2088 N N . SER A 1 266 ? -5.494 -6.519 -16.736 1.00 90.50 266 SER A N 1
ATOM 2089 C CA . SER A 1 266 ? -5.261 -6.794 -18.150 1.00 90.50 266 SER A CA 1
ATOM 2090 C C . SER A 1 266 ? -4.919 -5.506 -18.882 1.00 90.50 266 SER A C 1
ATOM 2092 O O . SER A 1 266 ? -5.517 -4.459 -18.642 1.00 90.50 266 SER A O 1
ATOM 2094 N N . PHE A 1 267 ? -3.979 -5.592 -19.815 1.00 87.44 267 PHE A N 1
ATOM 2095 C CA . PHE A 1 267 ? -3.560 -4.469 -20.642 1.00 87.44 267 PHE A CA 1
ATOM 2096 C C . PHE A 1 267 ? -3.371 -4.917 -22.093 1.00 87.44 267 PHE A C 1
ATOM 2098 O O . PHE A 1 267 ? -3.105 -6.084 -22.379 1.00 87.44 267 PHE A O 1
ATOM 2105 N N . VAL A 1 268 ? -3.517 -3.972 -23.021 1.00 88.06 268 VAL A N 1
ATOM 2106 C CA . VAL A 1 268 ? -3.285 -4.181 -24.454 1.00 88.06 268 VAL A CA 1
ATOM 2107 C C . VAL A 1 268 ? -2.074 -3.356 -24.859 1.00 88.06 268 VAL A C 1
ATOM 2109 O O . VAL A 1 268 ? -1.950 -2.196 -24.478 1.00 88.06 268 VAL A O 1
ATOM 2112 N N . ILE A 1 269 ? -1.173 -3.970 -25.619 1.00 85.19 269 ILE A N 1
ATOM 2113 C CA . ILE A 1 269 ? 0.083 -3.364 -26.059 1.00 85.19 269 ILE A CA 1
ATOM 2114 C C . ILE A 1 269 ? 0.117 -3.216 -27.572 1.00 85.19 269 ILE A C 1
ATOM 2116 O O . ILE A 1 269 ? -0.183 -4.151 -28.311 1.00 85.19 269 ILE A O 1
ATOM 2120 N N . ASP A 1 270 ? 0.580 -2.055 -28.022 1.00 83.06 270 ASP A N 1
ATOM 2121 C CA . ASP A 1 270 ? 0.733 -1.767 -29.449 1.00 83.06 270 ASP A CA 1
ATOM 2122 C C . ASP A 1 270 ? 2.006 -2.390 -30.040 1.00 83.06 270 ASP A C 1
ATOM 2124 O O . ASP A 1 270 ? 2.080 -2.661 -31.239 1.00 83.06 270 ASP A O 1
ATOM 2128 N N . LYS A 1 271 ? 3.043 -2.593 -29.212 1.00 80.31 271 LYS A N 1
ATOM 2129 C CA . LYS A 1 271 ? 4.357 -3.096 -29.638 1.00 80.31 271 LYS A CA 1
ATOM 2130 C C . LYS A 1 271 ? 4.908 -4.132 -28.665 1.00 80.31 271 LYS A C 1
ATOM 2132 O O . LYS A 1 271 ? 5.195 -3.826 -27.512 1.00 80.31 271 LYS A O 1
ATOM 2137 N N . MET A 1 272 ? 5.170 -5.332 -29.177 1.00 82.44 272 MET A N 1
ATOM 2138 C CA . MET A 1 272 ? 5.789 -6.427 -28.417 1.00 82.44 272 MET A CA 1
ATOM 2139 C C . MET A 1 272 ? 7.297 -6.239 -28.191 1.00 82.44 272 MET A C 1
ATOM 2141 O O . MET A 1 272 ? 7.871 -6.858 -27.293 1.00 82.44 272 MET A O 1
ATOM 2145 N N . ASP A 1 273 ? 7.954 -5.397 -28.996 1.00 80.31 273 ASP A N 1
ATOM 2146 C CA . ASP A 1 273 ? 9.418 -5.274 -29.016 1.00 80.31 273 ASP A CA 1
ATOM 2147 C C . ASP A 1 273 ? 10.006 -4.915 -27.647 1.00 80.31 273 ASP A C 1
ATOM 2149 O O . ASP A 1 273 ? 11.063 -5.426 -27.274 1.00 80.31 273 ASP A O 1
ATOM 2153 N N . TYR A 1 274 ? 9.322 -4.060 -26.882 1.00 80.44 274 TYR A N 1
ATOM 2154 C CA . TYR A 1 274 ? 9.787 -3.619 -25.568 1.00 80.44 274 TYR A CA 1
ATOM 2155 C C . TYR A 1 274 ? 9.675 -4.717 -24.510 1.00 80.44 274 TYR A C 1
ATOM 2157 O O . TYR A 1 274 ? 10.630 -4.925 -23.763 1.00 80.44 274 TYR A O 1
ATOM 2165 N N . LEU A 1 275 ? 8.578 -5.483 -24.493 1.00 78.44 275 LEU A N 1
ATOM 2166 C CA . LEU A 1 275 ? 8.441 -6.624 -23.580 1.00 78.44 275 LEU A CA 1
ATOM 2167 C C . LEU A 1 275 ? 9.477 -7.709 -23.869 1.00 78.44 275 LEU A C 1
ATOM 2169 O O . LEU A 1 275 ? 10.062 -8.267 -22.938 1.00 78.44 275 LEU A O 1
ATOM 2173 N N . ARG A 1 276 ? 9.746 -7.970 -25.156 1.00 78.69 276 ARG A N 1
ATOM 2174 C CA . ARG A 1 276 ? 10.777 -8.926 -25.571 1.00 78.69 276 ARG A CA 1
ATOM 2175 C C . ARG A 1 276 ? 12.172 -8.462 -25.157 1.00 78.69 276 ARG A C 1
ATOM 2177 O O . ARG A 1 276 ? 12.918 -9.238 -24.570 1.00 78.69 276 ARG A O 1
ATOM 2184 N N . LYS A 1 277 ? 12.527 -7.198 -25.421 1.00 75.69 277 LYS A N 1
ATOM 2185 C CA . LYS A 1 277 ? 13.815 -6.615 -24.990 1.00 75.69 277 LYS A CA 1
ATOM 2186 C C . LYS A 1 277 ? 13.967 -6.615 -23.468 1.00 75.69 277 LYS A C 1
ATOM 2188 O O . LYS A 1 277 ? 15.067 -6.832 -22.972 1.00 75.69 277 LYS A O 1
ATOM 2193 N N . GLY A 1 278 ? 12.867 -6.406 -22.748 1.00 74.19 278 GLY A N 1
ATOM 2194 C CA . GLY A 1 278 ? 12.813 -6.490 -21.295 1.00 74.19 278 GLY A CA 1
ATOM 2195 C C . GLY A 1 278 ? 12.850 -7.919 -20.752 1.00 74.19 278 GLY A C 1
ATOM 2196 O O . GLY A 1 278 ? 13.009 -8.077 -19.551 1.00 74.19 278 GLY A O 1
ATOM 2197 N N . GLY A 1 279 ? 12.712 -8.963 -21.574 1.00 75.69 279 GLY A N 1
ATOM 2198 C CA . GLY A 1 279 ? 12.697 -10.357 -21.113 1.00 75.69 279 GLY A CA 1
ATOM 2199 C C . GLY A 1 279 ? 11.419 -10.770 -20.374 1.00 75.69 279 GLY A C 1
ATOM 2200 O O . GLY A 1 279 ? 11.422 -11.784 -19.687 1.00 75.69 279 GLY A O 1
ATOM 2201 N N . ARG A 1 280 ? 10.334 -9.991 -20.495 1.00 76.88 280 ARG A N 1
ATOM 2202 C CA . ARG A 1 280 ? 9.019 -10.265 -19.873 1.00 76.88 280 ARG A CA 1
ATOM 2203 C C . ARG A 1 280 ? 8.007 -10.856 -20.866 1.00 76.88 280 ARG A C 1
ATOM 2205 O O . ARG A 1 280 ? 6.859 -11.096 -20.522 1.00 76.88 280 ARG A O 1
ATOM 2212 N N . CYS A 1 281 ? 8.444 -11.094 -22.100 1.00 71.88 281 CYS A N 1
ATOM 2213 C CA . CYS A 1 281 ? 7.732 -11.858 -23.115 1.00 71.88 281 CYS A CA 1
ATOM 2214 C C . CYS A 1 281 ? 8.756 -12.741 -23.836 1.00 71.88 281 CYS A C 1
ATOM 2216 O O . CYS A 1 281 ? 9.668 -12.218 -24.485 1.00 71.88 281 CYS A O 1
ATOM 2218 N N . SER A 1 282 ? 8.611 -14.057 -23.683 1.00 63.69 282 SER A N 1
ATOM 2219 C CA . SER A 1 282 ? 9.397 -15.101 -24.358 1.00 63.69 282 SER A CA 1
ATOM 2220 C C . SER A 1 282 ? 8.686 -15.630 -25.590 1.00 63.69 282 SER A C 1
ATOM 2222 O O . SER A 1 282 ? 7.461 -15.855 -25.465 1.00 63.69 282 SER A O 1
#